Protein AF-A0A0C2WCU4-F1 (afdb_monomer_lite)

Organism: NCBI:txid933852

Secondary structure (DSSP, 8-state):
--HHHHHHHHHHHHHHHHHHHHHHHTT-----PPPPPPP-PPPPPP--------PPPEEE-S------TT-EEEEEEEEETTTEEEEEEEEE-TT-BHHHHHHHHHHH-TTSEEEEEEEE-SSS-EEEEPPTTSB--TT-SEEEEEEESTT--EEEEEEE-SS--EEEEEE-----TT-BHHHHHHHH-GGGTTTEEEEEESSS-SB-TTSB--HHHHHTT--SS--EEEEEEE-TTS-THHHHHHHHHHHHHHHHHHHHHHHTS-------SS--HHHHHHHHHHHHHHHHHHHHHH-

Foldseek 3Di:
DDPVVVLVVLVVVLVVLVVVVVVVVPPDDDDDDDDDDDDDDDDDDDDDDDDDPDPAKDWDDPDDPDDDPQKDKAWEWEQEPPPFIDIIIIIDGQQDFQLNVLVNVCVVVVQWDKFWWDWDDDPQIAIAGGDRNHTDDPPHNYTYMYTHHPPWAWAWEWEDDPQDIDIFIQTPDDDPQQDFPLNSRCVNPVVQPPFFPAKQFSVDDDGRRRPGDDPVVQVVVDPDGGSYTMYTYTHPVPDPPVVPNRLSSVVVSVVVVVVVVVVPPPPPPDDDPDDPDPVVVVVVVVVVCVVVVVVVSVD

Radius of gyration: 22.78 Å; chains: 1; bounding box: 57×55×59 Å

pLDDT: mean 71.5, std 20.44, range [28.39, 96.88]

Sequence (299 aa):
MSIIDWILRVREYADIMDELTAIQSGSQRQNVPLIGSPSVEYPSFGEDSQLMEVDSIVIESDESSDGRLGQWSVQITVYVQEQGTEPKHCWIDENSTYGNLHYEVAKLYPNHEVVILSGVYGKHTYWEESPPEKNIGFVYGSLYAVATTGPLRYTLAIVQTNLSDYPVALFDFPKDINGTILDAITAVKPDLLNVVMQIAYYSIPGDIQGSHYRYDSFKNQEMSTFPTIFCVTINEQAPAQFLTAHVARSALHLINSLAATVIMLPGSEERPPSSKKTDDEEIATFLRMAPVLADEIQR

Structure (mmCIF, N/CA/C/O backbone):
data_AF-A0A0C2WCU4-F1
#
_entry.id   AF-A0A0C2WCU4-F1
#
loop_
_atom_site.group_PDB
_atom_site.id
_atom_site.type_symbol
_atom_site.label_atom_id
_atom_site.label_alt_id
_atom_site.label_comp_id
_atom_site.label_asym_id
_atom_site.label_entity_id
_atom_site.label_seq_id
_atom_site.pdbx_PDB_ins_code
_atom_site.Cartn_x
_atom_site.Cartn_y
_atom_site.Cartn_z
_atom_site.occupancy
_atom_site.B_iso_or_equiv
_atom_site.auth_seq_id
_atom_site.auth_comp_id
_atom_site.auth_asym_id
_atom_site.auth_atom_id
_atom_site.pdbx_PDB_model_num
ATOM 1 N N . MET A 1 1 ? 33.938 20.097 -5.102 1.00 52.91 1 MET A N 1
ATOM 2 C CA . MET A 1 1 ? 33.579 18.682 -4.890 1.00 52.91 1 MET A CA 1
ATOM 3 C C . MET A 1 1 ? 33.185 18.133 -6.245 1.00 52.91 1 MET A C 1
ATOM 5 O O . MET A 1 1 ? 32.404 18.801 -6.913 1.00 52.91 1 MET A O 1
ATOM 9 N N . SER A 1 2 ? 33.804 17.050 -6.719 1.00 71.12 2 SER A N 1
ATOM 10 C CA . SER A 1 2 ? 33.435 16.478 -8.021 1.00 71.12 2 SER A CA 1
ATOM 11 C C . SER A 1 2 ? 32.093 15.738 -7.922 1.00 71.12 2 SER A C 1
ATOM 13 O O . SER A 1 2 ? 31.671 15.373 -6.827 1.00 71.12 2 SER A O 1
ATOM 15 N N . ILE A 1 3 ? 31.406 15.516 -9.047 1.00 47.00 3 ILE A N 1
ATOM 16 C CA . ILE A 1 3 ? 30.169 14.708 -9.083 1.00 47.00 3 ILE A CA 1
ATOM 17 C C . ILE A 1 3 ? 30.440 13.285 -8.596 1.00 47.00 3 ILE A C 1
ATOM 19 O O . ILE A 1 3 ? 29.624 12.721 -7.879 1.00 47.00 3 ILE A O 1
ATOM 23 N N . ILE A 1 4 ? 31.617 12.744 -8.916 1.0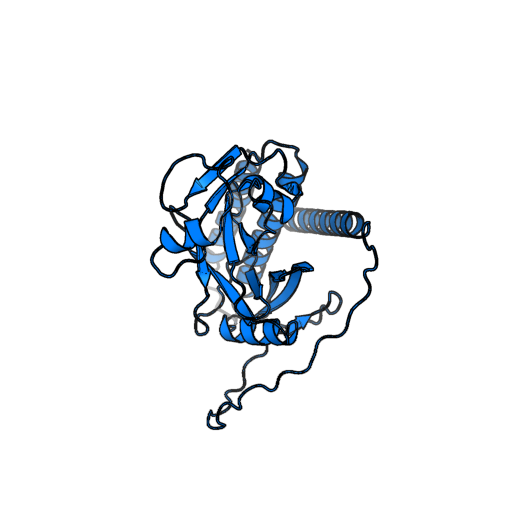0 52.03 4 ILE A N 1
ATOM 24 C CA . ILE A 1 4 ? 32.065 11.442 -8.418 1.00 52.03 4 ILE A CA 1
ATOM 25 C C . ILE A 1 4 ? 32.176 11.479 -6.888 1.00 52.03 4 ILE A C 1
ATOM 27 O O . ILE A 1 4 ? 31.637 10.596 -6.233 1.00 52.03 4 ILE A O 1
ATOM 31 N N . ASP A 1 5 ? 32.758 12.531 -6.302 1.00 51.03 5 ASP A N 1
ATOM 32 C CA . ASP A 1 5 ? 32.812 12.678 -4.837 1.00 51.03 5 ASP A CA 1
ATOM 33 C C . ASP A 1 5 ? 31.419 12.811 -4.206 1.00 51.03 5 ASP A C 1
ATOM 35 O O . ASP A 1 5 ? 31.201 12.339 -3.093 1.00 51.03 5 ASP A O 1
ATOM 39 N N . TRP A 1 6 ? 30.473 13.468 -4.884 1.00 61.88 6 TRP A N 1
ATOM 40 C CA . TRP A 1 6 ? 29.101 13.606 -4.389 1.00 61.88 6 TRP A CA 1
ATOM 41 C C . TRP A 1 6 ? 28.339 12.278 -4.452 1.00 61.88 6 TRP A C 1
ATOM 43 O O . TRP A 1 6 ? 27.758 11.880 -3.448 1.00 61.88 6 TRP A O 1
ATOM 53 N N . ILE A 1 7 ? 28.420 11.548 -5.569 1.00 55.31 7 ILE A N 1
ATOM 54 C CA . ILE A 1 7 ? 27.816 10.214 -5.725 1.00 55.31 7 ILE A CA 1
ATOM 55 C C . ILE A 1 7 ? 28.400 9.235 -4.701 1.00 55.31 7 ILE A C 1
ATOM 57 O O . ILE A 1 7 ? 27.648 8.508 -4.055 1.00 55.31 7 ILE A O 1
ATOM 61 N N . LEU A 1 8 ? 29.724 9.241 -4.506 1.00 55.88 8 LEU A N 1
ATOM 62 C CA . LEU A 1 8 ? 30.382 8.383 -3.518 1.00 55.88 8 LEU A CA 1
ATOM 63 C C . LEU A 1 8 ? 29.916 8.694 -2.091 1.00 55.88 8 LEU A C 1
ATOM 65 O O . LEU A 1 8 ? 29.652 7.768 -1.334 1.00 55.88 8 LEU A O 1
ATOM 69 N N . ARG A 1 9 ? 29.733 9.974 -1.743 1.00 53.69 9 ARG A N 1
ATOM 70 C CA . ARG A 1 9 ? 29.212 10.372 -0.425 1.00 53.69 9 ARG A CA 1
ATOM 71 C C . ARG A 1 9 ? 27.744 10.018 -0.219 1.00 53.69 9 ARG A C 1
ATOM 73 O O . ARG A 1 9 ? 27.372 9.650 0.888 1.00 53.69 9 ARG A O 1
ATOM 80 N N . VAL A 1 10 ? 26.905 10.134 -1.251 1.00 53.56 10 VAL A N 1
ATOM 81 C CA . VAL A 1 10 ? 25.495 9.719 -1.158 1.00 53.56 10 VAL A CA 1
ATOM 82 C C . VAL A 1 10 ? 25.393 8.204 -0.990 1.00 53.56 10 VAL A C 1
ATOM 84 O O . VAL A 1 10 ? 24.594 7.739 -0.184 1.00 53.56 10 VAL A O 1
ATOM 87 N N . ARG A 1 11 ? 26.240 7.440 -1.689 1.00 55.00 11 ARG A N 1
ATOM 88 C CA . ARG A 1 11 ? 26.318 5.984 -1.536 1.00 55.00 11 ARG A CA 1
ATOM 89 C C . ARG A 1 11 ? 26.783 5.578 -0.136 1.00 55.00 11 ARG A C 1
ATOM 91 O O . ARG A 1 11 ? 26.113 4.785 0.505 1.00 55.00 11 ARG A O 1
ATOM 98 N N . GLU A 1 12 ? 27.853 6.194 0.366 1.00 56.91 12 GLU A N 1
ATOM 99 C CA . GLU A 1 12 ? 28.350 5.971 1.732 1.00 56.91 12 GLU A CA 1
ATOM 100 C C . GLU A 1 12 ? 27.277 6.301 2.787 1.00 56.91 12 GLU A C 1
ATOM 102 O O . GLU A 1 12 ? 27.128 5.589 3.775 1.00 56.91 12 GLU A O 1
ATOM 107 N N . TYR A 1 13 ? 26.471 7.342 2.556 1.00 53.81 13 TYR A N 1
ATOM 108 C CA . TYR A 1 13 ? 25.354 7.688 3.435 1.00 53.81 13 TYR A CA 1
ATOM 109 C C . TYR A 1 13 ? 24.201 6.674 3.371 1.00 53.81 13 TYR A C 1
ATOM 111 O O . TYR A 1 13 ? 23.616 6.359 4.404 1.00 53.81 13 TYR A O 1
ATOM 119 N N . ALA A 1 14 ? 23.877 6.149 2.186 1.00 54.25 14 ALA A N 1
ATOM 120 C CA . ALA A 1 14 ? 22.870 5.102 2.025 1.00 54.25 14 ALA A CA 1
ATOM 121 C C . ALA A 1 14 ? 23.279 3.802 2.736 1.00 54.25 14 ALA A C 1
ATOM 123 O O . ALA A 1 14 ? 22.478 3.259 3.495 1.00 54.25 14 ALA A O 1
ATOM 124 N N . ASP A 1 15 ? 24.540 3.383 2.587 1.00 55.28 15 ASP A N 1
ATOM 125 C CA . ASP A 1 15 ? 25.080 2.184 3.240 1.00 55.28 15 ASP A CA 1
ATOM 126 C C . ASP A 1 15 ? 24.993 2.300 4.781 1.00 55.28 15 ASP A C 1
ATOM 128 O O . ASP A 1 15 ? 24.579 1.362 5.464 1.00 55.28 15 ASP A O 1
ATOM 132 N N . ILE A 1 16 ? 25.285 3.485 5.338 1.00 55.62 16 ILE A N 1
ATOM 133 C CA . ILE A 1 16 ? 25.138 3.771 6.780 1.00 55.62 16 ILE A CA 1
ATOM 134 C C . ILE A 1 16 ? 23.669 3.677 7.231 1.00 55.62 16 ILE A C 1
ATOM 136 O O . ILE A 1 16 ? 23.379 3.202 8.331 1.00 55.62 16 ILE A O 1
ATOM 140 N N . MET A 1 17 ? 22.725 4.141 6.410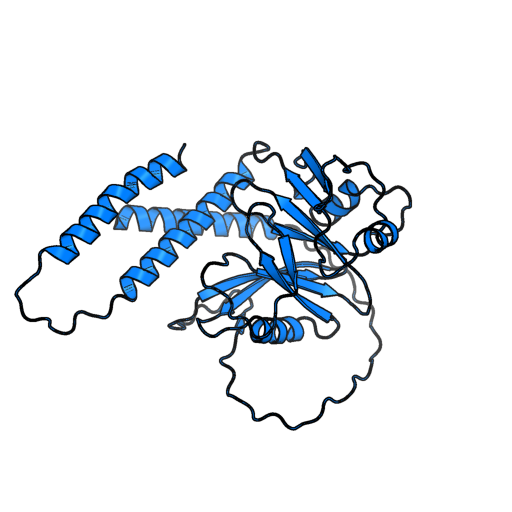 1.00 54.09 17 MET A N 1
ATOM 141 C CA . MET A 1 17 ? 21.300 4.119 6.754 1.00 54.09 17 MET A CA 1
ATOM 142 C C . MET A 1 17 ? 20.711 2.704 6.723 1.00 54.09 17 MET A C 1
ATOM 144 O O . MET A 1 17 ? 19.865 2.379 7.565 1.00 54.09 17 MET A O 1
ATOM 148 N N . ASP A 1 18 ? 21.174 1.849 5.815 1.00 53.41 18 ASP A N 1
ATOM 149 C CA . ASP A 1 18 ? 20.768 0.444 5.776 1.00 53.41 18 ASP A CA 1
ATOM 150 C C . ASP A 1 18 ? 21.338 -0.338 6.973 1.00 53.41 18 ASP A C 1
ATOM 152 O O . ASP A 1 18 ? 20.601 -1.090 7.617 1.00 53.41 18 ASP A O 1
ATOM 156 N N . GLU A 1 19 ? 22.585 -0.070 7.382 1.00 51.28 19 GLU A N 1
ATOM 157 C CA . GLU A 1 19 ? 23.182 -0.659 8.592 1.00 51.28 19 GLU A CA 1
ATOM 158 C C . GLU A 1 19 ? 22.410 -0.261 9.868 1.00 51.28 19 GLU A C 1
ATOM 160 O O . GLU A 1 19 ? 22.107 -1.102 10.721 1.00 51.28 19 GLU A O 1
ATOM 165 N N . LEU A 1 20 ? 21.991 1.004 9.979 1.00 45.12 20 LEU A N 1
ATOM 166 C CA . LEU A 1 20 ? 21.166 1.476 11.098 1.00 45.12 20 LEU A CA 1
ATOM 167 C C . LEU A 1 20 ? 19.766 0.840 11.114 1.00 45.12 20 LEU A C 1
ATOM 169 O O . LEU A 1 20 ? 19.242 0.534 12.188 1.00 45.12 20 LEU A O 1
ATOM 173 N N . THR A 1 21 ? 19.179 0.595 9.941 1.00 51.19 21 THR A N 1
ATOM 174 C CA . THR A 1 21 ? 17.872 -0.070 9.805 1.00 51.19 21 THR A CA 1
ATOM 175 C C . THR A 1 21 ? 17.958 -1.558 10.185 1.00 51.19 21 THR A C 1
ATOM 177 O O . THR A 1 21 ? 17.065 -2.096 10.852 1.00 51.19 21 THR A O 1
ATOM 180 N N . ALA A 1 22 ? 19.064 -2.225 9.841 1.00 50.00 22 ALA A N 1
ATOM 181 C CA . ALA A 1 22 ? 19.338 -3.612 10.220 1.00 50.00 22 ALA A CA 1
ATOM 182 C C . ALA A 1 22 ? 19.539 -3.777 11.741 1.00 50.00 22 ALA A C 1
ATOM 184 O O . ALA A 1 22 ? 19.018 -4.712 12.353 1.00 50.00 22 ALA A O 1
ATOM 185 N N . ILE A 1 23 ? 20.224 -2.830 12.391 1.00 51.56 23 ILE A N 1
ATOM 186 C CA . ILE A 1 23 ? 20.424 -2.841 13.851 1.00 51.56 23 ILE A CA 1
ATOM 187 C C . ILE A 1 23 ? 19.091 -2.693 14.607 1.00 51.56 23 ILE A C 1
ATOM 189 O O . ILE A 1 23 ? 18.898 -3.311 15.656 1.00 51.56 23 ILE A O 1
ATOM 193 N N . GLN A 1 24 ? 18.147 -1.910 14.080 1.00 44.47 24 GLN A N 1
ATOM 194 C CA . GLN A 1 24 ? 16.846 -1.682 14.721 1.00 44.47 24 GLN A CA 1
ATOM 195 C C . GLN A 1 24 ? 15.876 -2.865 14.574 1.00 44.47 24 GLN A C 1
ATOM 197 O O . GLN A 1 24 ? 15.091 -3.135 15.485 1.00 44.47 24 GLN A O 1
ATOM 202 N N . SER A 1 25 ? 15.955 -3.607 13.469 1.00 47.69 25 SER A N 1
ATOM 203 C CA . SER A 1 25 ? 15.086 -4.760 13.190 1.00 47.69 25 SER A CA 1
ATOM 204 C C . SER A 1 25 ? 15.494 -6.045 13.932 1.00 47.69 25 SER A C 1
ATOM 206 O O . SER A 1 25 ? 14.674 -6.947 14.106 1.00 47.69 25 SER A O 1
ATOM 208 N N . GLY A 1 26 ? 16.717 -6.119 14.469 1.00 41.66 26 GLY A N 1
ATOM 209 C CA . GLY A 1 26 ? 17.224 -7.281 15.213 1.00 41.66 26 GLY A CA 1
ATOM 210 C C . GLY A 1 26 ? 16.672 -7.489 16.637 1.00 41.66 26 GLY A C 1
ATOM 211 O O . GLY A 1 26 ? 17.055 -8.460 17.288 1.00 41.66 26 GLY A O 1
ATOM 212 N N . SER A 1 27 ? 15.797 -6.615 17.154 1.00 38.47 27 SER A N 1
ATOM 213 C CA . SER A 1 27 ? 15.480 -6.564 18.598 1.00 38.47 27 SER A CA 1
ATOM 214 C C . SER A 1 27 ? 14.182 -7.265 19.048 1.00 38.47 27 SER A C 1
ATOM 216 O O . SER A 1 27 ? 13.896 -7.308 20.244 1.00 38.47 27 SER A O 1
ATOM 218 N N . GLN A 1 28 ? 13.388 -7.876 18.160 1.00 39.94 28 GLN A N 1
ATOM 219 C CA . GLN A 1 28 ? 12.201 -8.637 18.588 1.00 39.94 28 GLN A CA 1
ATOM 220 C C . GLN A 1 28 ? 11.973 -9.910 17.768 1.00 39.94 28 GLN A C 1
ATOM 222 O O . GLN A 1 28 ? 11.368 -9.891 16.703 1.00 39.94 28 GLN A O 1
ATOM 227 N N . ARG A 1 29 ? 12.382 -11.058 18.320 1.00 32.56 29 ARG A N 1
ATOM 228 C CA . ARG A 1 29 ? 11.811 -12.366 17.968 1.00 32.56 29 ARG A CA 1
ATOM 229 C C . ARG A 1 29 ? 11.381 -13.080 19.247 1.00 32.56 29 ARG A C 1
ATOM 231 O O . ARG A 1 29 ? 12.216 -13.611 19.975 1.00 32.56 29 ARG A O 1
ATOM 238 N N . GLN A 1 30 ? 10.079 -13.078 19.533 1.00 31.33 30 GLN A N 1
ATOM 239 C CA . GLN A 1 30 ? 9.471 -14.040 20.453 1.00 31.33 30 GLN A CA 1
ATOM 240 C C . GLN A 1 30 ? 8.919 -15.212 19.639 1.00 31.33 30 GLN A C 1
ATOM 242 O O . GLN A 1 30 ? 8.151 -15.029 18.701 1.00 31.33 30 GLN A O 1
ATOM 247 N N . ASN A 1 31 ? 9.350 -16.418 20.005 1.00 30.39 31 ASN A N 1
ATOM 248 C CA . ASN A 1 31 ? 8.916 -17.677 19.409 1.00 30.39 31 ASN A CA 1
ATOM 249 C C . ASN A 1 31 ? 7.464 -17.987 19.805 1.00 30.39 31 ASN A C 1
ATOM 251 O O . ASN A 1 31 ? 7.172 -18.120 20.994 1.00 30.39 31 ASN A O 1
ATOM 255 N N . VAL A 1 32 ? 6.586 -18.180 18.819 1.00 32.94 32 VAL A N 1
ATOM 256 C CA . VAL A 1 32 ? 5.232 -18.733 19.001 1.00 32.94 32 VAL A CA 1
ATOM 257 C C . VAL A 1 32 ? 5.193 -20.136 18.376 1.00 32.94 32 VAL A C 1
ATOM 259 O O . VAL A 1 32 ? 5.728 -20.320 17.282 1.00 32.94 32 VAL A O 1
ATOM 262 N N . PRO A 1 33 ? 4.619 -21.153 19.046 1.00 31.47 33 PRO A N 1
ATOM 263 C CA . PRO A 1 33 ? 4.594 -22.518 18.530 1.00 31.47 33 PRO A CA 1
ATOM 264 C C . PRO A 1 33 ? 3.515 -22.710 17.450 1.00 31.47 33 PRO A C 1
ATOM 266 O O . PRO A 1 33 ? 2.363 -22.321 17.631 1.00 31.47 33 PRO A O 1
ATOM 269 N N . LEU A 1 34 ? 3.896 -23.369 16.351 1.00 33.78 34 LEU A N 1
ATOM 270 C CA . LEU A 1 34 ? 3.019 -23.793 15.253 1.00 33.78 34 LEU A CA 1
ATOM 271 C C . LEU A 1 34 ? 2.070 -24.921 15.695 1.00 33.78 34 LEU A C 1
ATOM 273 O O . LEU A 1 34 ? 2.519 -25.970 16.160 1.00 33.78 34 LEU A O 1
ATOM 277 N N . ILE A 1 35 ? 0.765 -24.730 15.489 1.00 32.72 35 ILE A N 1
ATOM 278 C CA . ILE A 1 35 ? -0.261 -25.781 15.574 1.00 32.72 35 ILE A CA 1
ATOM 279 C C . ILE A 1 35 ? -0.647 -26.171 14.142 1.00 32.72 35 ILE A C 1
ATOM 281 O O . ILE A 1 35 ? -0.845 -25.308 13.294 1.00 32.72 35 ILE A O 1
ATOM 285 N N . GLY A 1 36 ? -0.690 -27.478 13.871 1.00 32.91 36 GLY A N 1
ATOM 286 C CA . GLY A 1 36 ? -0.840 -28.042 12.529 1.00 32.91 36 GLY A CA 1
ATOM 287 C C . GLY A 1 36 ? -2.201 -27.786 11.878 1.00 32.91 36 GLY A C 1
ATOM 288 O O . GLY A 1 36 ? -3.246 -27.951 12.509 1.00 32.91 36 GLY A O 1
ATOM 289 N N . SER A 1 37 ? -2.158 -27.449 10.589 1.00 33.22 37 SER A N 1
ATOM 290 C CA . SER A 1 37 ? -3.329 -27.255 9.731 1.00 33.22 37 SER A CA 1
ATOM 291 C C . SER A 1 37 ? -3.659 -28.519 8.922 1.00 33.22 37 SER A C 1
ATOM 293 O O . SER A 1 37 ? -2.747 -29.266 8.553 1.00 33.22 37 SER A O 1
ATOM 295 N N . PRO A 1 38 ? -4.946 -28.773 8.624 1.00 31.47 38 PRO A N 1
ATOM 296 C CA . PRO A 1 38 ? -5.385 -29.913 7.826 1.00 31.47 38 PRO A CA 1
ATOM 297 C C . PRO A 1 38 ? -5.208 -29.667 6.320 1.00 31.47 38 PRO A C 1
ATOM 299 O O . PRO A 1 38 ? -5.323 -28.542 5.838 1.00 31.47 38 PRO A O 1
ATOM 302 N N . SER A 1 39 ? -4.953 -30.746 5.580 1.00 28.75 39 SER A N 1
ATOM 303 C CA . SER A 1 39 ? -4.806 -30.755 4.122 1.00 28.75 39 SER A CA 1
ATOM 304 C C . SER A 1 39 ? -6.149 -30.542 3.415 1.00 28.75 39 SER A C 1
ATOM 306 O O . SER A 1 39 ? -7.127 -31.219 3.730 1.00 28.75 39 SER A O 1
ATOM 308 N N . VAL A 1 40 ? -6.177 -29.641 2.432 1.00 32.91 40 VAL A N 1
ATOM 309 C CA . VAL A 1 40 ? -7.306 -29.429 1.514 1.00 32.91 40 VAL A CA 1
ATOM 310 C C . VAL A 1 40 ? -6.816 -29.703 0.092 1.00 32.91 40 VAL A C 1
ATOM 312 O O . VAL A 1 40 ? -5.771 -29.200 -0.312 1.00 32.91 40 VAL A O 1
ATOM 315 N N . GLU A 1 41 ? -7.545 -30.542 -0.645 1.00 28.39 41 GLU A N 1
ATOM 316 C CA . GLU A 1 41 ? -7.284 -30.847 -2.055 1.00 28.39 41 GLU A CA 1
ATOM 317 C C . GLU A 1 41 ? -7.818 -29.722 -2.956 1.00 28.39 41 GLU A C 1
ATOM 319 O O . GLU A 1 41 ? -8.965 -29.293 -2.816 1.00 28.39 41 GLU A O 1
ATOM 324 N N . TYR A 1 42 ? -6.986 -29.259 -3.892 1.00 37.41 42 TYR A N 1
ATOM 325 C CA . TYR A 1 42 ? -7.330 -28.229 -4.875 1.00 37.41 42 TYR A CA 1
ATOM 326 C C . TYR A 1 42 ? -7.864 -28.844 -6.182 1.00 37.41 42 TYR A C 1
ATOM 328 O O . TYR A 1 42 ? -7.431 -29.933 -6.572 1.00 37.41 42 TYR A O 1
ATOM 336 N N . PRO A 1 43 ? -8.766 -28.154 -6.905 1.00 32.19 43 PRO A N 1
ATOM 337 C CA . PRO A 1 43 ? -9.230 -28.596 -8.212 1.00 32.19 43 PRO A CA 1
ATOM 338 C C . PRO A 1 43 ? -8.153 -28.395 -9.290 1.00 32.19 43 PRO A C 1
ATOM 340 O O . PRO A 1 43 ? -7.528 -27.342 -9.394 1.00 32.19 43 PRO A O 1
ATOM 343 N N . SER A 1 44 ? -7.970 -29.428 -10.113 1.00 32.03 44 SER A N 1
ATOM 344 C CA . SER A 1 44 ? -7.104 -29.437 -11.294 1.00 32.03 44 SER A CA 1
ATOM 345 C C . SER A 1 44 ? -7.643 -28.483 -12.367 1.00 32.03 44 SER A C 1
ATOM 347 O O . SER A 1 44 ? -8.778 -28.630 -12.825 1.00 32.03 44 SER A O 1
ATOM 349 N N . PHE A 1 45 ? -6.820 -27.513 -12.772 1.00 39.84 45 PHE A N 1
ATOM 350 C CA . PHE A 1 45 ? -7.040 -26.715 -13.978 1.00 39.84 45 PHE A CA 1
ATOM 351 C C . PHE A 1 45 ? -6.420 -27.426 -15.186 1.00 39.84 45 PHE A C 1
ATOM 353 O O . PHE A 1 45 ? -5.326 -27.980 -15.094 1.00 39.84 45 PHE A O 1
ATOM 360 N N . GLY A 1 46 ? -7.170 -27.444 -16.291 1.00 35.41 46 GLY A N 1
ATOM 361 C CA . GLY A 1 46 ? -6.867 -28.198 -17.504 1.00 35.41 46 GLY A CA 1
ATOM 362 C C . GLY A 1 46 ? -5.579 -27.758 -18.197 1.00 35.41 46 GLY A C 1
ATOM 363 O O . GLY A 1 46 ? -5.339 -26.572 -18.419 1.00 35.41 46 GLY A O 1
ATOM 364 N N . GLU A 1 47 ? -4.779 -28.757 -18.548 1.00 44.84 47 GLU A N 1
ATOM 365 C CA . GLU A 1 47 ? -3.572 -28.665 -19.357 1.00 44.84 47 GLU A CA 1
ATOM 366 C C . GLU A 1 47 ? -3.965 -28.423 -20.819 1.00 44.84 47 GLU A C 1
ATOM 368 O O . GLU A 1 47 ? -4.408 -29.350 -21.480 1.00 44.84 47 GLU A O 1
ATOM 373 N N . ASP A 1 48 ? -3.863 -27.186 -21.304 1.00 41.62 48 ASP A N 1
ATOM 374 C CA . ASP A 1 48 ? -3.688 -26.869 -22.733 1.00 41.62 48 ASP A CA 1
ATOM 375 C C . ASP A 1 48 ? -3.352 -25.371 -22.881 1.00 41.62 48 ASP A C 1
ATOM 377 O O . ASP A 1 48 ? -4.125 -24.568 -23.400 1.00 41.62 48 ASP A O 1
ATOM 381 N N . SER A 1 49 ? -2.170 -24.981 -22.399 1.00 43.28 49 SER A N 1
ATOM 382 C CA . SER A 1 49 ? -1.561 -23.680 -22.698 1.00 43.28 49 SER A CA 1
ATOM 383 C C . SER A 1 49 ? -0.120 -23.904 -23.125 1.00 43.28 49 SER A C 1
ATOM 385 O O . SER A 1 49 ? 0.682 -24.473 -22.387 1.00 43.28 49 SER A O 1
ATOM 387 N N . GLN A 1 50 ? 0.198 -23.474 -24.346 1.00 42.22 50 GLN A N 1
ATOM 388 C CA . GLN A 1 50 ? 1.560 -23.440 -24.866 1.00 42.22 50 GLN A CA 1
ATOM 389 C C . GLN A 1 50 ? 2.431 -22.624 -23.902 1.00 42.22 50 GLN A C 1
ATOM 391 O O . GLN A 1 50 ? 2.190 -21.435 -23.703 1.00 42.22 50 GLN A O 1
ATOM 396 N N . LEU A 1 51 ? 3.410 -23.285 -23.284 1.00 38.47 51 LEU A N 1
ATOM 397 C CA . LEU A 1 51 ? 4.389 -22.670 -22.395 1.00 38.47 51 LEU A CA 1
ATOM 398 C C . LEU A 1 51 ? 5.246 -21.702 -23.217 1.00 38.47 51 LEU A C 1
ATOM 400 O O . LEU A 1 51 ? 6.187 -22.117 -23.891 1.00 38.47 51 LEU A O 1
ATOM 404 N N . MET A 1 52 ? 4.900 -20.416 -23.191 1.00 39.91 52 MET A N 1
ATOM 405 C CA . MET A 1 52 ? 5.899 -19.384 -23.438 1.00 39.91 52 MET A CA 1
ATOM 406 C C . MET A 1 52 ? 6.920 -19.475 -22.302 1.00 39.91 52 MET A C 1
ATOM 408 O O . MET A 1 52 ? 6.526 -19.587 -21.141 1.00 39.91 52 MET A O 1
ATOM 412 N N . GLU A 1 53 ? 8.213 -19.494 -22.633 1.00 45.00 53 GLU A N 1
ATOM 413 C CA . GLU A 1 53 ? 9.276 -19.304 -21.645 1.00 45.00 53 GLU A CA 1
ATOM 414 C C . GLU A 1 53 ? 9.013 -17.967 -20.952 1.00 45.00 53 GLU A C 1
ATOM 416 O O . GLU A 1 53 ? 9.090 -16.903 -21.562 1.00 45.00 53 GLU A O 1
ATOM 421 N N . VAL A 1 54 ? 8.577 -18.047 -19.700 1.00 50.44 54 VAL A N 1
ATOM 422 C CA . VAL A 1 54 ? 8.333 -16.882 -18.863 1.00 50.44 54 VAL A CA 1
ATOM 423 C C . VAL A 1 54 ? 9.675 -16.504 -18.255 1.00 50.44 54 VAL A C 1
ATOM 425 O O . VAL A 1 54 ? 10.196 -17.261 -17.432 1.00 50.44 54 VAL A O 1
ATOM 428 N N . ASP A 1 55 ? 10.224 -15.358 -18.659 1.00 57.81 55 ASP A N 1
ATOM 429 C CA . ASP A 1 55 ? 11.381 -14.763 -17.991 1.00 57.81 55 ASP A CA 1
ATOM 430 C C . ASP A 1 55 ? 11.056 -14.602 -16.497 1.00 57.81 55 ASP A C 1
ATOM 432 O O . ASP A 1 55 ? 10.029 -14.046 -16.095 1.00 57.81 55 ASP A O 1
ATOM 436 N N . SER A 1 56 ? 11.872 -15.250 -15.667 1.00 58.34 56 SER A N 1
ATOM 437 C CA . SER A 1 56 ? 11.515 -15.560 -14.287 1.00 58.34 56 SER A CA 1
ATOM 438 C C . SER A 1 56 ? 11.852 -14.405 -13.348 1.00 58.34 56 SER A C 1
ATOM 440 O O . SER A 1 56 ? 13.031 -14.098 -13.141 1.00 58.34 56 SER A O 1
ATOM 442 N N . ILE A 1 57 ? 10.831 -13.843 -12.697 1.00 76.44 57 ILE A N 1
ATOM 443 C CA . ILE A 1 57 ? 11.008 -13.058 -11.470 1.00 76.44 57 ILE A CA 1
ATOM 444 C C . ILE A 1 57 ? 11.615 -13.979 -10.410 1.00 76.44 57 ILE A C 1
ATOM 446 O O . ILE A 1 57 ? 11.214 -15.133 -10.262 1.00 76.44 57 ILE A O 1
ATOM 450 N N . VAL A 1 58 ? 12.592 -13.474 -9.663 1.00 78.44 58 VAL A N 1
ATOM 451 C CA . VAL A 1 58 ? 13.203 -14.215 -8.554 1.00 78.44 58 VAL A CA 1
ATOM 452 C C . VAL A 1 58 ? 13.015 -13.410 -7.280 1.00 78.44 58 VAL A C 1
ATOM 454 O O . VAL A 1 58 ? 13.438 -12.257 -7.206 1.00 78.44 58 VAL A O 1
ATOM 457 N N . ILE A 1 59 ? 12.367 -14.014 -6.283 1.00 77.81 59 ILE A N 1
ATOM 458 C CA . ILE A 1 59 ? 12.270 -13.455 -4.934 1.00 77.81 59 ILE A CA 1
ATOM 459 C C . ILE A 1 59 ? 13.395 -14.075 -4.112 1.00 77.81 59 ILE A C 1
ATOM 461 O O . ILE A 1 59 ? 13.381 -15.278 -3.846 1.00 77.81 59 ILE A O 1
ATOM 465 N N . GLU A 1 60 ? 14.396 -13.272 -3.766 1.00 76.06 60 GLU A N 1
ATOM 466 C CA . GLU A 1 60 ? 15.587 -13.743 -3.060 1.00 76.06 60 GLU A CA 1
ATOM 467 C C . GLU A 1 60 ? 15.501 -13.453 -1.562 1.00 76.06 60 GLU A C 1
ATOM 469 O O . GLU A 1 60 ? 14.946 -12.448 -1.112 1.00 76.06 60 GLU A O 1
ATOM 474 N N . SER A 1 61 ? 16.099 -14.354 -0.788 1.00 62.00 61 SER A N 1
ATOM 475 C CA . SER A 1 61 ? 16.397 -14.154 0.626 1.00 62.00 61 SER A CA 1
ATOM 476 C C . SER A 1 61 ? 17.758 -13.446 0.734 1.00 62.00 61 SER A C 1
ATOM 478 O O . SER A 1 61 ? 18.782 -14.117 0.746 1.00 62.00 61 SER A O 1
ATOM 480 N N . ASP A 1 62 ? 17.753 -12.113 0.725 1.00 55.22 62 ASP A N 1
ATOM 481 C CA . ASP A 1 62 ? 18.799 -11.129 1.103 1.00 55.22 62 ASP A CA 1
ATOM 482 C C . ASP A 1 62 ? 20.306 -11.285 0.747 1.00 55.22 62 ASP A C 1
ATOM 484 O O . ASP A 1 62 ? 21.037 -10.328 0.976 1.00 55.22 62 ASP A O 1
ATOM 488 N N . GLU A 1 63 ? 20.837 -12.369 0.161 1.00 54.25 63 GLU A N 1
ATOM 489 C CA . GLU A 1 63 ? 22.312 -12.571 0.148 1.00 54.25 63 GLU A CA 1
ATOM 490 C C . GLU A 1 63 ? 23.008 -12.862 -1.204 1.00 54.25 63 GLU A C 1
ATOM 492 O O . GLU A 1 63 ? 24.186 -13.218 -1.206 1.00 54.25 63 GLU A O 1
ATOM 497 N N . SER A 1 64 ? 22.377 -12.680 -2.372 1.00 53.00 64 SER A N 1
ATOM 498 C CA . SER A 1 64 ? 23.010 -13.050 -3.660 1.00 53.00 64 SER A CA 1
ATOM 499 C C . SER A 1 64 ? 22.960 -11.955 -4.734 1.00 53.00 64 SER A C 1
ATOM 501 O O . SER A 1 64 ? 22.138 -11.977 -5.643 1.00 53.00 64 SER A O 1
ATOM 503 N N . SER A 1 65 ? 23.906 -11.016 -4.693 1.00 55.38 65 SER A N 1
ATOM 504 C CA . SER A 1 65 ? 24.080 -9.969 -5.711 1.00 55.38 65 SER A CA 1
ATOM 505 C C . SER A 1 65 ? 24.889 -10.446 -6.928 1.00 55.38 65 SER A C 1
ATOM 507 O O . SER A 1 65 ? 25.963 -9.922 -7.223 1.00 55.38 65 SER A O 1
ATOM 509 N N . ASP A 1 66 ? 24.386 -11.446 -7.656 1.00 59.22 66 ASP A N 1
ATOM 510 C CA . ASP A 1 66 ? 25.007 -11.886 -8.913 1.00 59.22 66 ASP A CA 1
ATOM 511 C C . ASP A 1 66 ? 24.490 -11.046 -10.097 1.00 59.22 66 ASP A C 1
ATOM 513 O O . ASP A 1 66 ? 23.292 -10.795 -10.236 1.00 59.22 66 ASP A O 1
ATOM 517 N N . GLY A 1 67 ? 25.413 -10.553 -10.929 1.00 58.22 67 GLY A N 1
ATOM 518 C CA . GLY A 1 67 ? 25.195 -9.485 -11.915 1.00 58.22 67 GLY A CA 1
ATOM 519 C C . GLY A 1 67 ? 24.204 -9.809 -13.041 1.00 58.22 67 GLY A C 1
ATOM 520 O O . GLY A 1 67 ? 24.609 -10.137 -14.156 1.00 58.22 67 GLY A O 1
ATOM 521 N N . ARG A 1 68 ? 22.907 -9.644 -12.774 1.00 72.19 68 ARG A N 1
ATOM 522 C CA . ARG A 1 68 ? 21.812 -9.747 -13.750 1.00 72.19 68 ARG A CA 1
ATOM 523 C C . ARG A 1 68 ? 21.685 -8.442 -14.546 1.00 72.19 68 ARG A C 1
ATOM 525 O O . ARG A 1 68 ? 21.106 -7.462 -14.084 1.00 72.19 68 ARG A O 1
ATOM 532 N N . LEU A 1 69 ? 22.263 -8.409 -15.748 1.00 77.31 69 LEU A N 1
ATOM 533 C CA . LEU A 1 69 ? 22.116 -7.278 -16.672 1.00 77.31 69 LEU A CA 1
ATOM 534 C C . LEU A 1 69 ? 20.639 -7.109 -17.065 1.00 77.31 69 LEU A C 1
ATOM 536 O O . LEU A 1 69 ? 20.010 -8.068 -17.498 1.00 77.31 69 LEU A O 1
ATOM 540 N N . GLY A 1 70 ? 20.102 -5.894 -16.930 1.00 82.56 70 GLY A N 1
ATOM 541 C CA . GLY A 1 70 ? 18.720 -5.568 -17.312 1.00 82.56 70 GLY A CA 1
ATOM 542 C C . GLY A 1 70 ? 17.656 -5.857 -16.248 1.00 82.56 70 GLY A C 1
ATOM 543 O O . GLY A 1 70 ? 16.494 -5.531 -16.470 1.00 82.56 70 GLY A O 1
ATOM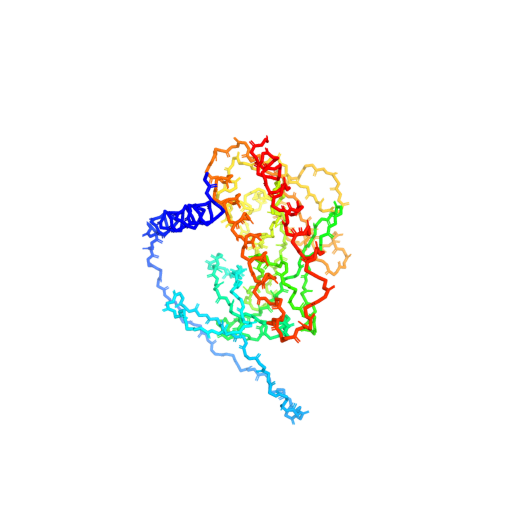 544 N N . GLN A 1 71 ? 18.038 -6.403 -15.089 1.00 88.38 71 GLN A N 1
ATOM 545 C CA . GLN A 1 71 ? 17.139 -6.571 -13.948 1.00 88.38 71 GLN A CA 1
ATOM 546 C C . GLN A 1 71 ? 17.376 -5.476 -12.910 1.00 88.38 71 GLN A C 1
ATOM 548 O O . GLN A 1 71 ? 18.501 -5.010 -12.713 1.00 88.38 71 GLN A O 1
ATOM 553 N N . TRP A 1 72 ? 16.316 -5.078 -12.219 1.00 86.50 72 TRP A N 1
ATOM 554 C CA . TRP A 1 72 ? 16.402 -4.205 -11.057 1.00 86.50 72 TRP A CA 1
ATOM 555 C C . TRP A 1 72 ? 15.644 -4.807 -9.880 1.00 86.50 72 TRP A C 1
ATOM 557 O O . TRP A 1 72 ? 14.688 -5.569 -10.046 1.00 86.50 72 TRP A O 1
ATOM 567 N N . SER A 1 73 ? 16.110 -4.492 -8.675 1.00 87.06 73 SER A N 1
ATOM 568 C CA . SER A 1 73 ? 15.471 -4.951 -7.452 1.00 87.06 73 SER A CA 1
ATOM 569 C C . SER A 1 73 ? 14.325 -4.018 -7.078 1.00 87.06 73 SER A C 1
ATOM 571 O O . SER A 1 73 ? 14.437 -2.791 -7.125 1.00 87.06 73 SER A O 1
ATOM 573 N N . VAL A 1 74 ? 13.207 -4.618 -6.687 1.00 90.00 74 VAL A N 1
ATOM 574 C CA . VAL A 1 74 ? 12.044 -3.928 -6.142 1.00 90.00 74 VAL A CA 1
ATOM 575 C C . VAL A 1 74 ? 11.685 -4.568 -4.812 1.00 90.00 74 VAL A C 1
ATOM 577 O O . VAL A 1 74 ? 11.652 -5.792 -4.669 1.00 90.00 74 VAL A O 1
ATOM 580 N N . GLN A 1 75 ? 11.418 -3.729 -3.817 1.00 93.06 75 GLN A N 1
ATOM 581 C CA . GLN A 1 75 ? 10.873 -4.189 -2.551 1.00 93.06 75 GLN A CA 1
ATOM 582 C C . GLN A 1 75 ? 9.361 -4.374 -2.700 1.00 93.06 75 GLN A C 1
ATOM 584 O O . GLN A 1 75 ? 8.643 -3.435 -3.048 1.00 93.06 75 GLN A O 1
ATOM 589 N N . ILE A 1 76 ? 8.868 -5.573 -2.406 1.00 95.44 76 ILE A N 1
ATOM 590 C CA . ILE A 1 76 ? 7.441 -5.843 -2.260 1.00 95.44 76 ILE A CA 1
ATOM 591 C C . ILE A 1 76 ? 7.103 -5.992 -0.780 1.00 95.44 76 ILE A C 1
ATOM 593 O O . ILE A 1 76 ? 7.726 -6.757 -0.051 1.00 95.44 76 ILE A O 1
ATOM 597 N N . THR A 1 77 ? 6.114 -5.238 -0.319 1.00 96.19 77 THR A N 1
ATOM 598 C CA . THR A 1 77 ? 5.580 -5.353 1.035 1.00 96.19 77 THR A CA 1
ATOM 599 C C . THR A 1 77 ? 4.334 -6.226 1.007 1.00 96.19 77 THR A C 1
ATOM 601 O O . THR A 1 77 ? 3.320 -5.840 0.425 1.00 96.19 77 THR A O 1
ATOM 604 N N . VAL A 1 78 ? 4.404 -7.401 1.630 1.00 96.69 78 VAL A N 1
ATOM 605 C CA . VAL A 1 78 ? 3.290 -8.349 1.694 1.00 96.69 78 VAL A CA 1
ATOM 606 C C . VAL A 1 78 ? 2.575 -8.201 3.032 1.00 96.69 78 VAL A C 1
ATOM 608 O O . VAL A 1 78 ? 3.163 -8.393 4.096 1.00 96.69 78 VAL A O 1
ATOM 611 N N . TYR A 1 79 ? 1.293 -7.861 2.982 1.00 95.50 79 TYR A N 1
ATOM 612 C CA . TYR A 1 79 ? 0.400 -7.899 4.129 1.00 95.50 79 TYR A CA 1
ATOM 613 C C . TYR A 1 79 ? -0.130 -9.317 4.280 1.00 95.50 79 TYR A C 1
ATOM 615 O O . TYR A 1 79 ? -0.958 -9.755 3.485 1.00 95.50 79 TYR A O 1
ATOM 623 N N . VAL A 1 80 ? 0.360 -10.038 5.281 1.00 94.44 80 VAL A N 1
ATOM 624 C CA . VAL A 1 80 ? 0.001 -11.432 5.525 1.00 94.44 80 VAL A CA 1
ATOM 625 C C . VAL A 1 80 ? -0.969 -11.481 6.692 1.00 94.44 80 VAL A C 1
ATOM 627 O O . VAL A 1 80 ? -0.679 -10.996 7.792 1.00 94.44 80 VAL A O 1
ATOM 630 N N . GLN A 1 81 ? -2.130 -12.082 6.459 1.00 87.06 81 GLN A N 1
ATOM 631 C 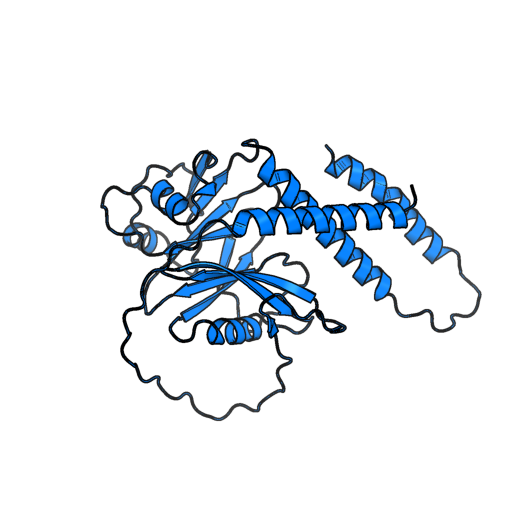CA . GLN A 1 81 ? -3.115 -12.288 7.506 1.00 87.06 81 GLN A CA 1
ATOM 632 C C . GLN A 1 81 ? -2.481 -13.007 8.717 1.00 87.06 81 GLN A C 1
ATOM 634 O O . GLN A 1 81 ? -1.746 -13.975 8.553 1.00 87.06 81 GLN A O 1
ATOM 639 N N . GLU A 1 82 ? -2.751 -12.516 9.934 1.00 84.00 82 GLU A N 1
ATOM 640 C CA . GLU A 1 82 ? -2.218 -13.009 11.227 1.00 84.00 82 GLU A CA 1
ATOM 641 C C . GLU A 1 82 ? -0.703 -12.847 11.453 1.00 84.00 82 GLU A C 1
ATOM 643 O O . GLU A 1 82 ? -0.273 -12.807 12.605 1.00 84.00 82 GLU A O 1
ATOM 648 N N . GLN A 1 83 ? 0.102 -12.710 10.397 1.00 85.62 83 GLN A N 1
ATOM 649 C CA . GLN A 1 83 ? 1.566 -12.599 10.487 1.00 85.62 83 GLN A CA 1
ATOM 650 C C . GLN A 1 83 ? 2.063 -11.149 10.380 1.00 85.62 83 GLN A C 1
ATOM 652 O O . GLN A 1 83 ? 3.195 -10.852 10.755 1.00 85.62 83 GLN A O 1
ATOM 657 N N . GLY A 1 84 ? 1.206 -10.224 9.939 1.00 89.19 84 GLY A N 1
ATOM 658 C CA . GLY A 1 84 ? 1.505 -8.797 9.888 1.00 89.19 84 GLY A CA 1
ATOM 659 C C . GLY A 1 84 ? 2.043 -8.366 8.528 1.00 89.19 84 GLY A C 1
ATOM 660 O O . GLY A 1 84 ? 1.427 -8.625 7.499 1.00 89.19 84 GLY A O 1
ATOM 661 N N . THR A 1 85 ? 3.150 -7.623 8.518 1.00 92.00 85 THR A N 1
ATOM 662 C CA . THR A 1 85 ? 3.723 -7.056 7.288 1.00 92.00 85 THR A CA 1
ATOM 663 C C . THR A 1 85 ? 5.125 -7.608 7.058 1.00 92.00 85 THR A C 1
ATOM 665 O O . THR A 1 85 ? 5.984 -7.452 7.923 1.00 92.00 85 THR A O 1
ATOM 668 N N . GLU A 1 86 ? 5.379 -8.193 5.889 1.00 93.31 86 GLU A N 1
ATOM 669 C CA . GLU A 1 86 ? 6.678 -8.761 5.525 1.00 93.31 86 GLU A CA 1
ATOM 670 C C . GLU A 1 86 ? 7.251 -8.090 4.268 1.00 93.31 86 GLU A C 1
ATOM 672 O O . GLU A 1 86 ? 6.657 -8.201 3.192 1.00 93.31 86 GLU A O 1
ATOM 677 N N . PRO A 1 87 ? 8.408 -7.412 4.350 1.00 93.38 87 PRO A N 1
ATOM 678 C CA . PRO A 1 87 ? 9.121 -6.976 3.159 1.00 93.38 87 PRO A CA 1
ATOM 679 C C . PRO A 1 87 ? 9.817 -8.171 2.489 1.00 93.38 87 PRO A C 1
ATOM 681 O O . PRO A 1 87 ? 10.410 -9.012 3.167 1.00 93.38 87 PRO A O 1
ATOM 684 N N . LYS A 1 88 ? 9.765 -8.239 1.159 1.00 94.06 88 LYS A N 1
ATOM 685 C CA . LYS A 1 88 ? 10.541 -9.165 0.324 1.00 94.06 88 LYS A CA 1
ATOM 686 C C . LYS A 1 88 ? 11.229 -8.386 -0.792 1.00 94.06 88 LYS A C 1
ATOM 688 O O . LYS A 1 88 ? 10.711 -7.367 -1.249 1.00 94.06 88 LYS A O 1
ATOM 693 N N . HIS A 1 89 ? 12.360 -8.892 -1.263 1.00 90.88 89 HIS A N 1
ATOM 694 C CA . HIS A 1 89 ? 13.059 -8.346 -2.421 1.00 90.88 89 HIS A CA 1
ATOM 695 C C . HIS A 1 89 ? 12.808 -9.225 -3.641 1.00 90.88 89 HIS A C 1
ATOM 697 O O . HIS A 1 89 ? 13.009 -10.436 -3.596 1.00 90.88 89 HIS A O 1
ATOM 703 N N . CYS A 1 90 ? 12.354 -8.609 -4.729 1.00 90.31 90 CYS A N 1
ATOM 704 C CA . CYS A 1 90 ? 12.128 -9.277 -6.002 1.00 90.31 90 CYS A CA 1
ATOM 705 C C . CYS A 1 90 ? 12.953 -8.613 -7.102 1.00 90.31 90 CYS A C 1
ATOM 707 O O . CYS A 1 90 ? 13.081 -7.389 -7.141 1.00 90.31 90 CYS A O 1
ATOM 709 N N . TRP A 1 91 ? 13.518 -9.428 -7.983 1.00 90.25 91 TRP A N 1
ATOM 710 C CA . TRP A 1 91 ? 14.171 -8.965 -9.199 1.00 90.25 91 TRP A CA 1
ATOM 711 C C . TRP A 1 91 ? 13.166 -8.987 -10.339 1.00 90.25 91 TRP A C 1
ATOM 713 O O . TRP A 1 91 ? 12.568 -10.031 -10.607 1.00 90.25 91 TRP A O 1
ATOM 723 N N . ILE A 1 92 ? 12.994 -7.841 -10.989 1.00 91.94 92 ILE A N 1
ATOM 724 C CA . ILE A 1 92 ? 12.128 -7.684 -12.155 1.00 91.94 92 ILE A CA 1
ATOM 725 C C . ILE A 1 92 ? 12.922 -7.085 -13.318 1.00 91.94 92 ILE A C 1
ATOM 727 O O . ILE A 1 92 ? 13.977 -6.480 -13.123 1.00 91.94 92 ILE A O 1
ATOM 731 N N . ASP A 1 93 ? 12.407 -7.261 -14.524 1.00 91.06 93 ASP A N 1
ATOM 732 C CA . ASP A 1 93 ? 12.914 -6.682 -15.767 1.00 91.06 93 ASP A CA 1
ATOM 733 C C . ASP A 1 93 ? 11.813 -5.893 -16.497 1.00 91.06 93 ASP A C 1
ATOM 735 O O . ASP A 1 93 ? 10.684 -5.757 -16.023 1.00 91.06 93 ASP A O 1
ATOM 739 N N . GLU A 1 94 ? 12.146 -5.353 -17.670 1.00 90.94 94 GLU A N 1
ATOM 740 C CA . GLU A 1 94 ? 11.249 -4.532 -18.495 1.00 90.94 94 GLU A CA 1
ATOM 741 C C . GLU A 1 94 ? 9.997 -5.262 -19.003 1.00 90.94 94 GLU A C 1
ATOM 743 O O . GLU A 1 94 ? 9.003 -4.614 -19.350 1.00 90.94 94 GLU A O 1
ATOM 748 N N . ASN A 1 95 ? 10.024 -6.597 -19.008 1.00 93.81 95 ASN A N 1
ATOM 749 C CA . ASN A 1 95 ? 8.941 -7.446 -19.498 1.00 93.81 95 ASN A CA 1
ATOM 750 C C . ASN A 1 95 ? 8.140 -8.089 -18.360 1.00 93.81 95 ASN A C 1
ATOM 752 O O . ASN A 1 95 ? 7.115 -8.724 -18.608 1.00 93.81 95 ASN A O 1
ATOM 756 N N . SER A 1 96 ? 8.572 -7.899 -17.116 1.00 94.62 96 SER A N 1
ATOM 757 C CA . SER A 1 96 ? 7.923 -8.451 -15.939 1.00 94.62 96 SER A CA 1
ATOM 758 C C . SER A 1 96 ? 6.517 -7.878 -15.765 1.00 94.62 96 SER A C 1
ATOM 760 O O . SER A 1 96 ? 6.307 -6.665 -15.697 1.00 94.62 96 SER A O 1
ATOM 762 N N . THR A 1 97 ? 5.536 -8.768 -15.654 1.00 96.25 97 THR A N 1
ATOM 763 C CA . THR A 1 97 ? 4.126 -8.422 -15.437 1.00 96.25 97 THR A CA 1
ATOM 764 C C . THR A 1 97 ? 3.705 -8.641 -13.988 1.00 96.25 97 THR A C 1
ATOM 766 O O . THR A 1 97 ? 4.337 -9.388 -13.232 1.00 96.25 97 THR A O 1
ATOM 769 N N . TYR A 1 98 ? 2.585 -8.034 -13.591 1.00 96.06 98 TYR A N 1
ATOM 770 C CA . TYR A 1 98 ? 1.978 -8.316 -12.289 1.00 96.06 98 TYR A CA 1
ATOM 771 C C . TYR A 1 98 ? 1.574 -9.788 -12.134 1.00 96.06 98 TYR A C 1
ATOM 773 O O . TYR A 1 98 ? 1.631 -10.307 -11.023 1.00 96.06 98 TYR A O 1
ATOM 781 N N . GLY A 1 99 ? 1.229 -10.482 -13.223 1.00 96.88 99 GLY A N 1
ATOM 782 C CA . GLY A 1 99 ? 0.936 -11.914 -13.222 1.00 96.88 99 GLY A CA 1
ATOM 783 C C . GLY A 1 99 ? 2.164 -12.766 -12.895 1.00 96.88 99 GLY A C 1
ATOM 784 O O . GLY A 1 99 ? 2.062 -13.714 -12.115 1.00 96.88 99 GLY A O 1
ATOM 785 N N . ASN A 1 100 ? 3.340 -12.393 -13.416 1.00 95.69 100 ASN A N 1
ATOM 786 C CA . ASN A 1 100 ? 4.600 -13.047 -13.046 1.00 95.69 100 ASN A CA 1
ATOM 787 C C . ASN A 1 100 ? 4.887 -12.856 -11.554 1.00 95.69 100 ASN A C 1
ATOM 789 O O . ASN A 1 100 ? 5.208 -13.815 -10.855 1.00 95.69 100 ASN A O 1
ATOM 793 N N . LEU A 1 101 ? 4.715 -11.628 -11.054 1.00 95.69 101 LEU A N 1
ATOM 794 C CA . LEU A 1 101 ? 4.983 -11.315 -9.653 1.00 95.69 101 LEU A CA 1
ATOM 795 C C . LEU A 1 101 ? 3.998 -12.026 -8.725 1.00 95.69 101 LEU A C 1
ATOM 797 O O . LEU A 1 101 ? 4.407 -12.594 -7.717 1.00 95.69 101 LEU A O 1
ATOM 801 N N . HIS A 1 102 ? 2.716 -12.044 -9.091 1.00 96.38 102 HIS A N 1
ATOM 802 C CA . HIS A 1 102 ? 1.683 -12.796 -8.390 1.00 96.38 102 HIS A CA 1
ATOM 803 C C . HIS A 1 102 ? 2.070 -14.271 -8.250 1.00 96.38 102 HIS A C 1
ATOM 805 O O . HIS A 1 102 ? 2.040 -14.806 -7.143 1.00 96.38 102 HIS A O 1
ATOM 811 N N . TYR A 1 103 ? 2.485 -14.913 -9.347 1.00 96.38 103 TYR A N 1
ATOM 812 C CA . TYR A 1 103 ? 2.901 -16.314 -9.333 1.00 96.38 103 TYR A CA 1
ATOM 813 C C . TYR A 1 103 ? 4.077 -16.564 -8.380 1.00 96.38 103 TYR A C 1
ATOM 815 O O . TYR A 1 103 ? 4.028 -17.502 -7.585 1.00 96.38 103 TYR A O 1
ATOM 823 N N . GLU A 1 104 ? 5.110 -15.718 -8.406 1.00 95.25 104 GLU A N 1
ATOM 824 C CA . GLU A 1 104 ? 6.260 -15.877 -7.510 1.00 95.25 104 GLU A CA 1
ATOM 825 C C . GLU A 1 104 ? 5.906 -15.646 -6.038 1.00 95.25 104 GLU A C 1
ATOM 827 O O . GLU A 1 104 ? 6.320 -16.420 -5.175 1.00 95.25 104 GLU A O 1
ATOM 832 N N . VAL A 1 105 ? 5.093 -14.631 -5.731 1.00 95.44 105 VAL A N 1
ATOM 833 C CA . VAL A 1 105 ? 4.653 -14.365 -4.353 1.00 95.44 105 VAL A CA 1
ATOM 834 C C . VAL A 1 105 ? 3.755 -15.498 -3.846 1.00 95.44 105 VAL A C 1
ATOM 836 O O . VAL A 1 105 ? 3.917 -15.942 -2.711 1.00 95.44 105 VAL A O 1
ATOM 839 N N . ALA A 1 106 ? 2.864 -16.038 -4.682 1.00 95.94 106 ALA A N 1
ATOM 840 C CA . ALA A 1 106 ? 1.986 -17.151 -4.318 1.00 95.94 106 ALA A CA 1
ATOM 841 C C . ALA A 1 106 ? 2.758 -18.421 -3.912 1.00 95.94 106 ALA A C 1
ATOM 843 O O . ALA A 1 106 ? 2.322 -19.139 -3.011 1.00 95.94 106 ALA A O 1
ATOM 844 N N . LYS A 1 107 ? 3.944 -18.678 -4.486 1.00 95.56 107 LYS A N 1
ATOM 845 C CA . LYS A 1 107 ? 4.807 -19.799 -4.058 1.00 95.56 107 LYS A CA 1
ATOM 846 C C . LYS A 1 107 ? 5.282 -19.668 -2.612 1.00 95.56 107 LYS A C 1
ATOM 848 O O . LYS A 1 107 ? 5.484 -20.682 -1.947 1.00 95.56 107 LYS A O 1
ATOM 853 N N . LEU A 1 108 ? 5.480 -18.440 -2.133 1.00 95.19 108 LEU A N 1
ATOM 854 C CA . LEU A 1 108 ? 5.908 -18.169 -0.757 1.00 95.19 108 LEU A CA 1
ATOM 855 C C . LEU A 1 108 ? 4.763 -18.351 0.242 1.00 95.19 108 LEU A C 1
ATOM 857 O O . LEU A 1 108 ? 5.002 -18.685 1.402 1.00 95.19 108 LEU A O 1
ATOM 861 N N . TYR A 1 109 ? 3.523 -18.177 -0.219 1.00 95.62 109 TYR A N 1
ATOM 862 C CA . TYR A 1 109 ? 2.317 -18.240 0.599 1.00 95.62 109 TYR A CA 1
ATOM 863 C C . TYR A 1 109 ? 1.317 -19.278 0.052 1.00 95.62 109 TYR A C 1
ATOM 865 O O . TYR A 1 109 ? 0.179 -18.928 -0.241 1.00 95.62 109 TYR A O 1
ATOM 873 N N . PRO A 1 110 ? 1.670 -20.579 -0.018 1.00 95.19 110 PRO A N 1
ATOM 874 C CA . PRO A 1 110 ? 0.870 -21.604 -0.710 1.00 95.19 110 PRO A CA 1
ATOM 875 C C . PRO A 1 110 ? -0.506 -21.890 -0.082 1.00 95.19 110 PRO A C 1
ATOM 877 O O . PRO A 1 110 ? -1.343 -22.556 -0.685 1.00 95.19 110 PRO A O 1
ATOM 880 N N . ASN A 1 111 ? -0.733 -21.417 1.145 1.00 94.81 111 ASN A N 1
ATOM 881 C CA . ASN A 1 111 ? -2.008 -21.538 1.859 1.00 94.81 111 ASN A CA 1
ATOM 882 C C . ASN A 1 111 ? -2.829 -20.239 1.834 1.00 94.81 111 ASN A C 1
ATOM 884 O O . ASN A 1 111 ? -3.800 -20.125 2.583 1.00 94.81 111 ASN A O 1
ATOM 888 N N . HIS A 1 112 ? -2.410 -19.257 1.036 1.00 94.56 112 HIS A N 1
ATOM 889 C CA . HIS A 1 112 ? -3.046 -17.953 0.945 1.00 94.56 112 HIS A CA 1
ATOM 890 C C . HIS A 1 112 ? -3.482 -17.665 -0.490 1.00 94.56 112 HIS A C 1
ATOM 892 O O . HIS A 1 112 ? -2.831 -18.071 -1.451 1.00 94.56 112 HIS A O 1
ATOM 898 N N . GLU A 1 113 ? -4.570 -16.919 -0.619 1.00 93.75 113 GLU A N 1
ATOM 899 C CA . GLU A 1 113 ? -4.892 -16.181 -1.831 1.00 93.75 113 GLU A CA 1
ATOM 900 C C . GLU A 1 113 ? -4.053 -14.902 -1.830 1.00 93.75 113 GLU A C 1
ATOM 902 O O . GLU A 1 113 ? -4.049 -14.156 -0.847 1.00 93.75 113 GLU A O 1
ATOM 907 N N . VAL A 1 114 ? -3.287 -14.684 -2.898 1.00 94.75 114 VAL A N 1
ATOM 908 C CA . VAL A 1 114 ? -2.407 -13.524 -3.032 1.00 94.75 114 VAL A CA 1
ATOM 909 C C . VAL A 1 114 ? -3.037 -12.537 -4.000 1.00 94.75 114 VAL A C 1
ATOM 911 O O . VAL A 1 114 ? -3.414 -12.895 -5.105 1.00 94.75 114 VAL A O 1
ATOM 914 N N . VAL A 1 115 ? -3.095 -11.273 -3.605 1.00 94.69 115 VAL A N 1
ATOM 915 C CA . VAL A 1 115 ? -3.541 -10.170 -4.453 1.00 94.69 115 VAL A CA 1
ATOM 916 C C . VAL A 1 115 ? -2.404 -9.170 -4.552 1.00 94.69 115 VAL A C 1
ATOM 918 O O . VAL A 1 115 ? -1.976 -8.607 -3.543 1.00 94.69 115 VAL A O 1
ATOM 921 N N . ILE A 1 116 ? -1.899 -8.940 -5.763 1.00 95.94 116 ILE A N 1
ATOM 922 C CA . ILE A 1 116 ? -0.922 -7.874 -5.999 1.00 95.94 116 ILE A CA 1
ATOM 923 C C . ILE A 1 116 ? -1.675 -6.562 -6.186 1.00 95.94 116 ILE A C 1
ATOM 925 O O . ILE A 1 116 ? -2.687 -6.518 -6.883 1.00 95.94 116 ILE A O 1
ATOM 929 N N . LEU A 1 117 ? -1.189 -5.497 -5.554 1.00 94.94 117 LEU A N 1
ATOM 930 C CA . LEU A 1 117 ? -1.802 -4.179 -5.620 1.00 94.94 117 LEU A CA 1
ATOM 931 C C . LEU A 1 117 ? -1.037 -3.272 -6.587 1.00 94.94 117 LEU A C 1
ATOM 933 O O . LEU A 1 117 ? 0.197 -3.227 -6.574 1.00 94.94 117 LEU A O 1
ATOM 937 N N . SER A 1 118 ? -1.773 -2.477 -7.361 1.00 92.31 118 SER A N 1
ATOM 938 C CA . SER A 1 118 ? -1.224 -1.395 -8.175 1.00 92.31 118 SER A CA 1
ATOM 939 C C . SER A 1 118 ? -1.724 -0.046 -7.676 1.00 92.31 118 SER A C 1
ATOM 941 O O . SER A 1 118 ? -2.899 0.122 -7.352 1.00 92.31 118 SER A O 1
ATOM 943 N N . GLY A 1 119 ? -0.803 0.913 -7.578 1.00 89.88 119 GLY A N 1
ATOM 944 C CA . GLY A 1 119 ? -1.126 2.291 -7.228 1.00 89.88 119 GLY A CA 1
ATOM 945 C C . GLY A 1 119 ? -1.653 3.053 -8.442 1.00 89.88 119 GLY A C 1
ATOM 946 O O . GLY A 1 119 ? -1.008 3.083 -9.496 1.00 89.88 119 GLY A O 1
ATOM 947 N N . VAL A 1 120 ? -2.800 3.703 -8.277 1.00 88.25 120 VAL A N 1
ATOM 948 C CA . VAL A 1 120 ? -3.362 4.683 -9.202 1.00 88.25 120 VAL A CA 1
ATOM 949 C C . VAL A 1 120 ? -3.104 6.069 -8.630 1.00 88.25 120 VAL A C 1
ATOM 951 O O . VAL A 1 120 ? -3.756 6.514 -7.686 1.00 88.25 120 VAL A O 1
ATOM 954 N N . TYR A 1 121 ? -2.123 6.755 -9.208 1.00 84.69 121 TYR A N 1
ATOM 955 C CA . TYR A 1 121 ? -1.703 8.081 -8.770 1.00 84.69 121 TYR A CA 1
ATOM 956 C C . TYR A 1 121 ? -2.514 9.180 -9.461 1.00 84.69 121 TYR A C 1
ATOM 958 O O . TYR A 1 121 ? -2.802 9.116 -10.657 1.00 84.69 121 TYR A O 1
ATOM 966 N N . GLY A 1 122 ? -2.870 10.219 -8.710 1.00 82.75 122 GLY A N 1
ATOM 967 C CA . GLY A 1 122 ? -3.628 11.355 -9.218 1.00 82.75 122 GLY A CA 1
ATOM 968 C C . GLY A 1 122 ? -4.047 12.291 -8.093 1.00 82.75 122 GLY A C 1
ATOM 969 O O . GLY A 1 122 ? -3.464 12.284 -7.017 1.00 82.75 122 GLY A O 1
ATOM 970 N N . LYS A 1 123 ? -5.102 13.082 -8.320 1.00 78.69 123 LYS A N 1
ATOM 971 C CA . LYS A 1 123 ? -5.667 13.957 -7.275 1.00 78.69 123 LYS A CA 1
ATOM 972 C C . LYS A 1 123 ? -6.132 13.171 -6.038 1.00 78.69 123 LYS A C 1
ATOM 974 O O . LYS A 1 123 ? -6.152 13.711 -4.937 1.00 78.69 123 LYS A O 1
ATOM 979 N N . HIS A 1 124 ? -6.527 11.920 -6.245 1.00 80.69 124 HIS A N 1
ATOM 980 C CA . HIS A 1 124 ? -6.985 11.011 -5.209 1.00 80.69 124 HIS A CA 1
ATOM 981 C C . HIS A 1 124 ? -6.246 9.684 -5.385 1.00 80.69 124 HIS A C 1
ATOM 983 O O . HIS A 1 124 ? -6.758 8.804 -6.067 1.00 80.69 124 HIS A O 1
ATOM 989 N N . THR A 1 125 ? -5.028 9.564 -4.848 1.00 86.50 125 THR A N 1
ATOM 990 C CA . THR A 1 125 ? -4.240 8.323 -4.926 1.00 86.50 125 THR A CA 1
ATOM 991 C C . THR A 1 125 ? -5.027 7.152 -4.342 1.00 86.50 125 THR A C 1
ATOM 993 O O . THR A 1 125 ? -5.593 7.293 -3.258 1.00 86.50 125 THR A O 1
ATOM 996 N N . TYR A 1 126 ? -5.064 6.010 -5.032 1.00 89.00 126 TYR A N 1
ATOM 997 C CA . TYR A 1 126 ? -5.633 4.773 -4.492 1.00 89.00 126 TYR A CA 1
ATOM 998 C C . TYR A 1 126 ? -4.895 3.512 -4.924 1.00 89.00 126 TYR A C 1
ATOM 1000 O O . TYR A 1 126 ? -4.065 3.559 -5.825 1.00 89.00 126 TYR A O 1
ATOM 1008 N N . TRP A 1 127 ? -5.186 2.389 -4.262 1.00 91.88 127 TRP A N 1
ATOM 1009 C CA . TRP A 1 127 ? -4.697 1.069 -4.657 1.00 91.88 127 TRP A CA 1
ATOM 1010 C C . TRP A 1 127 ? -5.852 0.168 -5.074 1.00 91.88 127 TRP A C 1
ATOM 1012 O O . TRP A 1 127 ? -6.902 0.126 -4.422 1.00 91.88 127 TRP A O 1
ATOM 1022 N N . GLU A 1 128 ? -5.620 -0.568 -6.151 1.00 90.31 128 GLU A N 1
ATOM 1023 C CA . GLU A 1 128 ? -6.524 -1.567 -6.712 1.00 90.31 128 GLU A CA 1
ATOM 1024 C C . GLU A 1 128 ? -5.781 -2.880 -6.969 1.00 90.31 128 GLU A C 1
ATOM 1026 O O . GLU A 1 128 ? -4.549 -2.920 -6.947 1.00 90.31 128 GLU A O 1
ATOM 1031 N N . GLU A 1 129 ? -6.527 -3.960 -7.192 1.00 92.62 129 GLU A N 1
ATOM 1032 C CA . GLU A 1 129 ? -5.953 -5.223 -7.654 1.00 92.62 129 GLU A CA 1
ATOM 1033 C C . GLU A 1 129 ? -5.312 -5.034 -9.034 1.00 92.62 129 GLU A C 1
ATOM 1035 O O . GLU A 1 129 ? -5.906 -4.463 -9.950 1.00 92.62 129 GLU A O 1
ATOM 1040 N N . SER A 1 130 ? -4.069 -5.485 -9.168 1.00 93.56 130 SER A N 1
ATOM 1041 C CA . SER A 1 130 ? -3.307 -5.337 -10.399 1.00 93.56 130 SER A CA 1
ATOM 1042 C C . SER A 1 130 ? -3.836 -6.250 -11.510 1.00 93.56 130 SER A C 1
ATOM 1044 O O . SER A 1 130 ? -3.928 -7.460 -11.295 1.00 93.56 130 SER A O 1
ATOM 1046 N N . PRO A 1 131 ? -4.056 -5.737 -12.735 1.00 94.81 131 PRO A N 1
ATOM 1047 C CA . PRO A 1 131 ? -4.307 -6.587 -13.895 1.00 94.81 131 PRO A CA 1
ATOM 1048 C C . PRO A 1 131 ? -3.080 -7.470 -14.181 1.00 94.81 131 PRO A C 1
ATOM 1050 O O . PRO A 1 131 ? -1.976 -6.925 -14.317 1.00 94.81 131 PRO A O 1
ATOM 1053 N N . PRO A 1 132 ? -3.221 -8.804 -14.276 1.00 96.00 132 PRO A N 1
ATOM 1054 C CA . PRO A 1 132 ? -2.081 -9.715 -14.368 1.00 96.00 132 PRO A CA 1
ATOM 1055 C C . PRO A 1 132 ? -1.241 -9.509 -15.635 1.00 96.00 132 PRO A C 1
ATOM 1057 O O . PRO A 1 132 ? -0.030 -9.694 -15.604 1.00 96.00 132 PRO A O 1
ATOM 1060 N N . GLU A 1 133 ? -1.849 -9.084 -16.737 1.00 96.62 133 GLU A N 1
ATOM 1061 C CA . GLU A 1 133 ? -1.189 -8.833 -18.021 1.00 96.62 133 GLU A CA 1
ATOM 1062 C C . GLU A 1 133 ? -0.429 -7.501 -18.095 1.00 96.62 133 GLU A C 1
ATOM 1064 O O . GLU A 1 133 ? 0.279 -7.245 -19.068 1.00 96.62 133 GLU A O 1
ATOM 1069 N N . LYS A 1 134 ? -0.587 -6.620 -17.102 1.00 95.44 134 LYS A N 1
ATOM 1070 C CA . LYS A 1 134 ? 0.039 -5.297 -17.116 1.00 95.44 134 LYS A CA 1
ATOM 1071 C C . LYS A 1 134 ? 1.507 -5.403 -16.696 1.00 95.44 134 LYS A C 1
ATOM 1073 O O . LYS A 1 134 ? 1.826 -5.997 -15.665 1.00 95.44 134 LYS A O 1
ATOM 1078 N N . ASN A 1 135 ? 2.393 -4.772 -17.468 1.00 94.94 135 ASN A N 1
ATOM 1079 C CA . ASN A 1 135 ? 3.810 -4.673 -17.119 1.00 94.94 135 ASN A CA 1
ATOM 1080 C C . ASN A 1 135 ? 4.005 -3.843 -15.846 1.00 94.94 135 ASN A C 1
ATOM 1082 O O . ASN A 1 135 ? 3.333 -2.826 -15.627 1.00 94.94 135 ASN A O 1
ATOM 1086 N N . ILE A 1 136 ? 4.973 -4.252 -15.035 1.00 93.12 136 ILE A N 1
ATOM 1087 C CA . ILE A 1 136 ? 5.425 -3.496 -13.876 1.00 93.12 136 ILE A CA 1
ATOM 1088 C C . ILE A 1 136 ? 6.335 -2.381 -14.390 1.00 93.12 136 ILE A C 1
ATOM 1090 O O . ILE A 1 136 ? 7.408 -2.618 -14.936 1.00 93.12 136 ILE A O 1
ATOM 1094 N N . GLY A 1 137 ? 5.885 -1.137 -14.250 1.00 84.88 137 GLY A N 1
ATOM 1095 C CA . GLY A 1 137 ? 6.665 0.021 -14.678 1.00 84.88 137 GLY A CA 1
ATOM 1096 C C . GLY A 1 137 ? 7.960 0.193 -13.874 1.00 84.88 137 GLY A C 1
ATOM 1097 O O . GLY A 1 137 ? 8.048 -0.174 -12.707 1.00 84.88 137 GLY A O 1
ATOM 1098 N N . PHE A 1 138 ? 8.948 0.858 -14.469 1.00 75.00 138 PHE A N 1
ATOM 1099 C CA . PHE A 1 138 ? 10.235 1.152 -13.821 1.00 75.00 138 PHE A CA 1
ATOM 1100 C C . PHE A 1 138 ? 10.129 2.131 -12.628 1.00 75.00 138 PHE A C 1
ATOM 1102 O O . PHE A 1 138 ? 11.050 2.268 -11.831 1.00 75.00 138 PHE A O 1
ATOM 1109 N N . VAL A 1 139 ? 9.005 2.843 -12.501 1.00 71.56 139 VAL A N 1
ATOM 1110 C CA . VAL A 1 139 ? 8.838 3.964 -11.555 1.00 71.56 139 VAL A CA 1
ATOM 1111 C C . VAL A 1 139 ? 8.427 3.500 -10.148 1.00 71.56 139 VAL A C 1
ATOM 1113 O O . VAL A 1 139 ? 8.439 4.288 -9.205 1.00 71.56 139 VAL A O 1
ATOM 1116 N N . TYR A 1 140 ? 8.067 2.228 -9.969 1.00 67.50 140 TYR A N 1
ATOM 1117 C CA . TYR A 1 140 ? 7.592 1.738 -8.677 1.00 67.50 140 TYR A CA 1
ATOM 1118 C C . TYR A 1 140 ? 8.767 1.454 -7.731 1.00 67.50 140 TYR A C 1
ATOM 1120 O O . TYR A 1 140 ? 9.406 0.409 -7.813 1.00 67.50 140 TYR A O 1
ATOM 1128 N N . GLY A 1 141 ? 9.033 2.379 -6.801 1.00 72.75 141 GLY A N 1
ATOM 1129 C CA . GLY A 1 141 ? 10.027 2.178 -5.735 1.00 72.75 141 GLY A CA 1
ATOM 1130 C C . GLY A 1 141 ? 9.609 1.123 -4.701 1.00 72.75 141 GLY A C 1
ATOM 1131 O O . GLY A 1 141 ? 10.448 0.550 -4.010 1.00 72.75 141 GLY A O 1
ATOM 1132 N N . SER A 1 142 ? 8.312 0.834 -4.586 1.00 88.88 142 SER A N 1
ATOM 1133 C CA . SER A 1 142 ? 7.787 -0.239 -3.739 1.00 88.88 142 SER A CA 1
ATOM 1134 C C . SER A 1 142 ? 6.500 -0.806 -4.328 1.00 88.88 142 SER A C 1
ATOM 1136 O O . SER A 1 142 ? 5.660 -0.068 -4.846 1.00 88.88 142 SER A O 1
ATOM 1138 N N . LEU A 1 143 ? 6.349 -2.123 -4.234 1.00 94.75 143 LEU A N 1
ATOM 1139 C CA . LEU A 1 143 ? 5.130 -2.846 -4.584 1.00 94.75 143 LEU A CA 1
ATOM 1140 C C . LEU A 1 143 ? 4.450 -3.349 -3.314 1.00 94.75 143 LEU A C 1
ATOM 1142 O O . LEU A 1 143 ? 5.077 -3.475 -2.262 1.00 94.75 143 LEU A O 1
ATOM 1146 N N . TYR A 1 144 ? 3.162 -3.652 -3.414 1.00 96.19 144 TYR A N 1
ATOM 1147 C CA . TYR A 1 144 ? 2.375 -4.119 -2.281 1.00 96.19 144 TYR A CA 1
ATOM 1148 C C . TYR A 1 144 ? 1.556 -5.335 -2.685 1.00 96.19 144 TYR A C 1
ATOM 1150 O O . TYR A 1 144 ? 1.074 -5.422 -3.813 1.00 96.19 144 TYR A O 1
ATOM 1158 N N . ALA A 1 145 ? 1.396 -6.265 -1.755 1.00 96.62 145 ALA A N 1
ATOM 1159 C CA . ALA A 1 145 ? 0.548 -7.432 -1.925 1.00 96.62 145 ALA A CA 1
ATOM 1160 C C . ALA A 1 145 ? -0.226 -7.720 -0.644 1.00 96.62 145 ALA A C 1
ATOM 1162 O O . ALA A 1 145 ? 0.196 -7.343 0.449 1.00 96.62 145 ALA A O 1
ATOM 1163 N N . VAL A 1 146 ? -1.346 -8.413 -0.782 1.00 95.75 146 VAL A N 1
ATOM 1164 C CA . VAL A 1 146 ? -2.147 -8.925 0.327 1.00 95.75 146 VAL A CA 1
ATOM 1165 C C . VAL A 1 146 ? -2.208 -10.440 0.196 1.00 95.75 146 VAL A C 1
ATOM 1167 O O . VAL A 1 146 ? -2.461 -10.943 -0.891 1.00 95.75 146 VAL A O 1
ATOM 1170 N N . ALA A 1 147 ? -1.958 -11.161 1.284 1.00 95.44 147 ALA A N 1
ATOM 1171 C CA . ALA A 1 147 ? -2.055 -12.611 1.363 1.00 95.44 147 ALA A CA 1
ATOM 1172 C C . ALA A 1 147 ? -3.094 -12.991 2.432 1.00 95.44 147 ALA A C 1
ATOM 1174 O O . ALA A 1 147 ? -2.870 -12.776 3.629 1.00 95.44 147 ALA A O 1
ATOM 1175 N N . THR A 1 148 ? -4.233 -13.543 2.011 1.00 92.62 148 THR A N 1
ATOM 1176 C CA . THR A 1 148 ? -5.372 -13.911 2.876 1.00 92.62 148 THR A CA 1
ATOM 1177 C C . THR A 1 148 ? -5.577 -15.419 2.943 1.00 92.62 148 THR A C 1
ATOM 1179 O O . THR A 1 148 ? -5.350 -16.126 1.967 1.00 92.62 148 THR A O 1
ATOM 1182 N N . THR A 1 149 ? -6.039 -15.943 4.081 1.00 90.75 149 THR A N 1
ATOM 1183 C CA . THR A 1 149 ? -6.407 -17.362 4.207 1.00 90.75 149 THR A CA 1
ATOM 1184 C C . THR A 1 149 ? -7.914 -17.551 4.007 1.00 90.75 149 THR A C 1
ATOM 1186 O O . THR A 1 149 ? -8.740 -17.101 4.796 1.00 90.75 149 THR A O 1
ATOM 1189 N N . GLY A 1 150 ? -8.317 -18.254 2.947 1.00 80.94 150 GLY A N 1
ATOM 1190 C CA . GLY A 1 150 ? -9.739 -18.482 2.654 1.00 80.94 150 GLY A CA 1
ATOM 1191 C C . GLY A 1 150 ? -10.504 -17.194 2.286 1.00 80.94 150 GLY A C 1
ATOM 1192 O O . GLY A 1 150 ? -9.893 -16.230 1.843 1.00 80.94 150 GLY A O 1
ATOM 1193 N N . PRO A 1 151 ? -11.842 -17.132 2.467 1.00 74.12 151 PRO A N 1
ATOM 1194 C CA . PRO A 1 151 ? -12.678 -16.011 2.009 1.00 74.12 151 PRO A CA 1
ATOM 1195 C C . PRO A 1 151 ? -12.592 -14.770 2.919 1.00 74.12 151 PRO A C 1
ATOM 1197 O O . PRO A 1 151 ? -13.528 -13.960 2.960 1.00 74.12 151 PRO A O 1
ATOM 1200 N N . LEU A 1 152 ? -11.534 -14.681 3.726 1.00 70.00 152 LEU A N 1
ATOM 1201 C CA . LEU A 1 152 ? -11.310 -13.595 4.663 1.00 70.00 152 LEU A CA 1
ATOM 1202 C C . LEU A 1 152 ? -11.067 -12.301 3.908 1.00 70.00 152 LEU A C 1
ATOM 1204 O O . LEU A 1 152 ? -10.404 -12.252 2.875 1.00 70.00 152 LEU A O 1
ATOM 1208 N N . ARG A 1 153 ? -11.688 -11.247 4.421 1.00 78.25 153 ARG A N 1
ATOM 1209 C CA . ARG A 1 153 ? -11.805 -9.983 3.717 1.00 78.25 153 ARG A CA 1
ATOM 1210 C C . ARG A 1 153 ? -10.872 -8.964 4.346 1.00 78.25 153 ARG A C 1
ATOM 1212 O O . ARG A 1 153 ? -10.574 -9.019 5.538 1.00 78.25 153 ARG A O 1
ATOM 1219 N N . TYR A 1 154 ? -10.437 -8.017 3.531 1.00 87.25 154 TYR A N 1
ATOM 1220 C CA . TYR A 1 154 ? -9.618 -6.902 3.971 1.00 87.25 154 TYR A CA 1
ATOM 1221 C C . TYR A 1 154 ? -10.179 -5.590 3.430 1.00 87.25 154 TYR A C 1
ATOM 1223 O O . TYR A 1 154 ? -10.956 -5.563 2.473 1.00 87.25 154 TYR A O 1
ATOM 1231 N N . THR A 1 155 ? -9.791 -4.500 4.079 1.00 89.00 155 THR A N 1
ATOM 1232 C CA . THR A 1 155 ? -9.941 -3.139 3.558 1.00 89.00 155 THR A CA 1
ATOM 1233 C C . THR A 1 155 ? -8.562 -2.503 3.491 1.00 89.00 155 THR A C 1
ATOM 1235 O O . THR A 1 155 ? -7.668 -2.893 4.241 1.00 89.00 155 THR A O 1
ATOM 1238 N N . LEU A 1 156 ? -8.352 -1.554 2.586 1.00 91.94 156 LEU A N 1
ATOM 1239 C CA . LEU A 1 156 ? -7.118 -0.782 2.521 1.00 91.94 156 LEU A CA 1
ATOM 1240 C C . LEU A 1 156 ? -7.362 0.623 3.069 1.00 91.94 156 LEU A C 1
ATOM 1242 O O . LEU A 1 156 ? -8.326 1.306 2.705 1.00 91.94 156 LEU A O 1
ATOM 1246 N N . ALA A 1 157 ? -6.445 1.053 3.925 1.00 93.00 157 ALA A N 1
ATOM 1247 C CA . ALA A 1 157 ? -6.275 2.437 4.324 1.00 93.00 157 ALA A CA 1
ATOM 1248 C C . ALA A 1 157 ? -5.016 2.990 3.658 1.00 93.00 157 ALA A C 1
ATOM 1250 O O . ALA A 1 157 ? -3.981 2.334 3.663 1.00 93.00 157 ALA A O 1
ATOM 1251 N N . ILE A 1 158 ? -5.081 4.183 3.085 1.00 94.06 158 ILE A N 1
ATOM 1252 C CA . ILE A 1 158 ? -3.933 4.824 2.447 1.00 94.06 158 ILE A CA 1
ATOM 1253 C C . ILE A 1 158 ? -3.341 5.810 3.415 1.00 94.06 158 ILE A C 1
ATOM 1255 O O . ILE A 1 158 ? -3.999 6.775 3.793 1.00 94.06 158 ILE A O 1
ATOM 1259 N N . VAL A 1 159 ? -2.090 5.587 3.780 1.00 94.69 159 VAL A N 1
ATOM 1260 C CA . VAL A 1 159 ? -1.321 6.552 4.545 1.00 94.69 159 VAL A CA 1
ATOM 1261 C C . VAL A 1 159 ? -0.759 7.569 3.571 1.00 94.69 159 VAL A C 1
ATOM 1263 O O . VAL A 1 159 ? 0.063 7.234 2.720 1.00 94.69 159 VAL A O 1
ATOM 1266 N N . GLN A 1 160 ? -1.252 8.796 3.689 1.00 92.69 160 GLN A N 1
ATOM 1267 C CA . GLN A 1 160 ? -0.844 9.920 2.867 1.00 92.69 160 GLN A CA 1
ATOM 1268 C C . GLN A 1 160 ? 0.329 10.632 3.514 1.00 92.69 160 GLN A C 1
ATOM 1270 O O . GLN A 1 160 ? 0.241 11.065 4.667 1.00 92.69 160 GLN A O 1
ATOM 1275 N N . THR A 1 161 ? 1.410 10.747 2.757 1.00 89.81 161 THR A N 1
ATOM 1276 C CA . THR A 1 161 ? 2.679 11.325 3.200 1.00 89.81 161 THR A CA 1
ATOM 1277 C C . THR A 1 161 ? 3.082 12.419 2.199 1.00 89.81 161 THR A C 1
ATOM 1279 O O . THR A 1 161 ? 2.517 12.523 1.111 1.00 89.81 161 THR A O 1
ATOM 1282 N N . ASN A 1 162 ? 4.036 13.281 2.537 1.00 85.00 162 ASN A N 1
ATOM 1283 C CA . ASN A 1 162 ? 4.544 14.311 1.634 1.00 85.00 162 ASN A CA 1
ATOM 1284 C C . ASN A 1 162 ? 5.425 13.721 0.523 1.00 85.00 162 ASN A C 1
ATOM 1286 O O . ASN A 1 162 ? 5.680 14.399 -0.470 1.00 85.00 162 ASN A O 1
ATOM 1290 N N . LEU A 1 163 ? 5.928 12.494 0.702 1.00 82.25 163 LEU A N 1
ATOM 1291 C CA . LEU A 1 163 ? 6.941 11.896 -0.172 1.00 82.25 163 LEU A CA 1
ATOM 1292 C C . LEU A 1 163 ? 6.432 10.670 -0.935 1.00 82.25 163 LEU A C 1
ATOM 1294 O O . LEU A 1 163 ? 6.659 10.559 -2.136 1.00 82.25 163 LEU A O 1
ATOM 1298 N N . SER A 1 164 ? 5.766 9.744 -0.247 1.00 84.88 164 SER A N 1
ATOM 1299 C CA . SER A 1 164 ? 5.255 8.505 -0.830 1.00 84.88 164 SER A CA 1
ATOM 1300 C C . SER A 1 164 ? 4.042 7.997 -0.063 1.00 84.88 164 SER A C 1
ATOM 1302 O O . SER A 1 164 ? 4.159 7.494 1.058 1.00 84.88 164 SER A O 1
ATOM 1304 N N . ASP A 1 165 ? 2.874 8.082 -0.684 1.00 91.50 165 ASP A N 1
ATOM 1305 C CA . ASP A 1 165 ? 1.679 7.412 -0.185 1.00 91.50 165 ASP A CA 1
ATOM 1306 C C . ASP A 1 165 ? 1.901 5.888 -0.171 1.00 91.50 165 ASP A C 1
ATOM 1308 O O . ASP A 1 165 ? 2.577 5.343 -1.052 1.00 91.50 165 ASP A O 1
ATOM 1312 N N . TYR A 1 166 ? 1.316 5.186 0.800 1.00 93.50 166 TYR A N 1
ATOM 1313 C CA . TYR A 1 166 ? 1.355 3.722 0.839 1.00 93.50 166 TYR A CA 1
ATOM 1314 C C . TYR A 1 166 ? 0.071 3.117 1.423 1.00 93.50 166 TYR A C 1
ATOM 1316 O O . TYR A 1 166 ? -0.554 3.712 2.305 1.00 93.50 166 TYR A O 1
ATOM 1324 N N . PRO A 1 167 ? -0.346 1.923 0.962 1.00 95.25 167 PRO A N 1
ATOM 1325 C CA . PRO A 1 167 ? -1.521 1.251 1.489 1.00 95.25 167 PRO A CA 1
ATOM 1326 C C . PRO A 1 167 ? -1.174 0.522 2.787 1.00 95.25 167 PRO A C 1
ATOM 1328 O O . PRO A 1 167 ? -0.050 0.067 2.967 1.00 95.25 167 PRO A O 1
ATOM 1331 N N . VAL A 1 168 ? -2.158 0.337 3.655 1.00 94.56 168 VAL A N 1
ATOM 1332 C CA . VAL A 1 168 ? -2.127 -0.501 4.855 1.00 94.56 168 VAL A CA 1
ATOM 1333 C C . VAL A 1 168 ? -3.345 -1.410 4.793 1.00 94.56 168 VAL A C 1
ATOM 1335 O O . VAL A 1 168 ? -4.477 -0.928 4.718 1.00 94.56 168 VAL A O 1
ATOM 1338 N N . ALA A 1 169 ? -3.121 -2.723 4.811 1.00 93.50 169 ALA A N 1
ATOM 1339 C CA . ALA A 1 169 ? -4.210 -3.689 4.814 1.00 93.50 169 ALA A CA 1
ATOM 1340 C C . ALA A 1 169 ? -4.756 -3.896 6.228 1.00 93.50 169 ALA A C 1
ATOM 1342 O O . ALA A 1 169 ? -4.033 -4.278 7.147 1.00 93.50 169 ALA A O 1
ATOM 1343 N N . LEU A 1 170 ? -6.054 -3.665 6.383 1.00 91.25 170 LEU A N 1
ATOM 1344 C CA . LEU A 1 170 ? -6.812 -3.928 7.594 1.00 91.25 170 LEU A CA 1
ATOM 1345 C C . LEU A 1 170 ? -7.591 -5.226 7.385 1.00 91.25 170 LEU A C 1
ATOM 1347 O O . LEU A 1 170 ? -8.635 -5.248 6.726 1.00 91.25 170 LEU A O 1
ATOM 1351 N N . PHE A 1 171 ? -7.060 -6.316 7.927 1.00 87.62 171 PHE A N 1
ATOM 1352 C CA . PHE A 1 171 ? -7.770 -7.594 8.010 1.00 87.62 171 PHE A CA 1
ATOM 1353 C C . PHE A 1 171 ? -8.873 -7.515 9.063 1.00 87.62 171 PHE A C 1
ATOM 1355 O O . PHE A 1 171 ? -8.858 -6.587 9.871 1.00 87.62 171 PHE A O 1
ATOM 1362 N N . ASP A 1 172 ? -9.822 -8.459 9.047 1.00 77.88 172 ASP A N 1
ATOM 1363 C CA . ASP A 1 172 ? -10.938 -8.568 10.000 1.00 77.88 172 ASP A CA 1
ATOM 1364 C C . ASP A 1 172 ? -10.473 -8.413 11.463 1.00 77.88 172 ASP A C 1
ATOM 1366 O O . ASP A 1 172 ? -10.152 -9.373 12.167 1.00 77.88 172 ASP A O 1
ATOM 1370 N N . PHE A 1 173 ? -10.423 -7.155 11.905 1.00 69.06 173 PHE A N 1
ATOM 1371 C CA . PHE A 1 173 ? -9.869 -6.755 13.184 1.00 69.06 173 PHE A CA 1
ATOM 1372 C C . PHE A 1 173 ? -10.758 -7.342 14.284 1.00 69.06 173 PHE A C 1
ATOM 1374 O O . PHE A 1 173 ? -11.988 -7.219 14.199 1.00 69.06 173 PHE A O 1
ATOM 1381 N N . PRO A 1 174 ? -10.194 -8.042 15.284 1.00 58.53 174 PRO A N 1
ATOM 1382 C CA . PRO A 1 174 ? -10.987 -8.848 16.195 1.00 58.53 174 PRO A CA 1
ATOM 1383 C C . PRO A 1 174 ? -11.995 -7.996 16.972 1.00 58.53 174 PRO A C 1
ATOM 1385 O O . PRO A 1 174 ? -11.618 -7.231 17.849 1.00 58.53 174 PRO A O 1
ATOM 1388 N N . LYS A 1 175 ? -13.273 -8.180 16.601 1.00 52.28 175 LYS A N 1
ATOM 1389 C CA . LYS A 1 175 ? -14.554 -8.299 17.340 1.00 52.28 175 LYS A CA 1
ATOM 1390 C C . LYS A 1 175 ? -14.789 -7.603 18.686 1.00 52.28 175 LYS A C 1
ATOM 1392 O O . LYS A 1 175 ? -15.889 -7.777 19.217 1.00 52.28 175 LYS A O 1
ATOM 1397 N N . ASP A 1 176 ? -13.881 -6.815 19.241 1.00 56.94 176 ASP A N 1
ATOM 1398 C CA . ASP A 1 176 ? -14.273 -5.911 20.310 1.00 56.94 176 ASP A CA 1
ATOM 1399 C C . ASP A 1 176 ? -15.126 -4.823 19.672 1.00 56.94 176 ASP A C 1
ATOM 1401 O O . ASP A 1 176 ? -14.667 -4.001 18.883 1.00 56.94 176 ASP A O 1
ATOM 1405 N N . ILE A 1 177 ? -16.420 -4.870 19.987 1.00 58.47 177 ILE A N 1
ATOM 1406 C CA . ILE A 1 177 ? -17.501 -4.075 19.383 1.00 58.47 177 ILE A CA 1
ATOM 1407 C C . ILE A 1 177 ? -17.220 -2.558 19.477 1.00 58.47 177 ILE A C 1
ATOM 1409 O O . ILE A 1 177 ? -17.879 -1.762 18.811 1.00 58.47 177 ILE A O 1
ATOM 1413 N N . ASN A 1 178 ? -16.225 -2.177 20.279 1.00 73.00 178 ASN A N 1
ATOM 1414 C CA . ASN A 1 178 ? -15.861 -0.813 20.607 1.00 73.00 178 ASN A CA 1
ATOM 1415 C C . ASN A 1 178 ? -14.586 -0.308 19.913 1.00 73.00 178 ASN A C 1
ATOM 1417 O O . ASN A 1 178 ? -14.294 0.875 20.057 1.00 73.00 178 ASN A O 1
ATOM 1421 N N . GLY A 1 179 ? -13.850 -1.144 19.171 1.00 84.88 179 GLY A N 1
ATOM 1422 C CA . GLY A 1 179 ? -12.642 -0.705 18.465 1.00 84.88 179 GLY A CA 1
ATOM 1423 C C . GLY A 1 179 ? -12.946 0.368 17.415 1.00 84.88 179 GLY A C 1
ATOM 1424 O O . GLY A 1 179 ? -13.936 0.276 16.681 1.00 84.88 179 GLY A O 1
ATOM 1425 N N . THR A 1 180 ? -12.117 1.405 17.361 1.00 90.56 180 THR A N 1
ATOM 1426 C CA . THR A 1 180 ? -12.198 2.483 16.369 1.00 90.56 180 THR A CA 1
ATOM 1427 C C . THR A 1 180 ? -11.390 2.154 15.110 1.00 90.56 180 THR A C 1
ATOM 1429 O O . THR A 1 180 ? -10.574 1.231 15.103 1.00 90.56 180 THR A O 1
ATOM 1432 N N . ILE A 1 181 ? -11.593 2.906 14.024 1.00 90.50 181 ILE A N 1
ATOM 1433 C CA . ILE A 1 181 ? -10.767 2.775 12.809 1.00 90.50 181 ILE A CA 1
ATOM 1434 C C . ILE A 1 181 ? -9.293 3.071 13.129 1.00 90.50 181 ILE A C 1
ATOM 1436 O O . ILE A 1 181 ? -8.404 2.391 12.618 1.00 90.50 181 ILE A O 1
ATOM 1440 N N . LEU A 1 182 ? -9.027 4.029 14.025 1.00 92.94 182 LEU A N 1
ATOM 1441 C CA . LEU A 1 182 ? -7.676 4.294 14.518 1.00 92.94 182 LEU A CA 1
ATOM 1442 C C . LEU A 1 182 ? -7.056 3.077 15.204 1.00 92.94 182 LEU A C 1
ATOM 1444 O O . LEU A 1 182 ? -5.890 2.775 14.960 1.00 92.94 182 LEU A O 1
ATOM 1448 N N . ASP A 1 183 ? -7.820 2.380 16.047 1.00 91.81 183 ASP A N 1
ATOM 1449 C CA . ASP A 1 183 ? -7.337 1.184 16.745 1.00 91.81 183 ASP A CA 1
ATOM 1450 C C . ASP A 1 183 ? -6.974 0.082 15.742 1.00 91.81 183 ASP A C 1
ATOM 1452 O O . ASP A 1 183 ? -5.930 -0.552 15.871 1.00 91.81 183 ASP A O 1
ATOM 1456 N N . ALA A 1 184 ? -7.783 -0.095 14.690 1.00 90.56 184 ALA A N 1
ATOM 1457 C CA . ALA A 1 184 ? -7.491 -1.059 13.631 1.00 90.56 184 ALA A CA 1
ATOM 1458 C C . ALA A 1 184 ? -6.204 -0.703 12.863 1.00 90.56 184 ALA A C 1
ATOM 1460 O O . ALA A 1 184 ? -5.356 -1.567 12.649 1.00 90.56 184 ALA A O 1
ATOM 1461 N N . ILE A 1 185 ? -6.021 0.570 12.489 1.00 91.88 185 ILE A N 1
ATOM 1462 C CA . ILE A 1 185 ? -4.807 1.037 11.797 1.00 91.88 185 ILE A CA 1
ATOM 1463 C C . ILE A 1 185 ? -3.574 0.892 12.689 1.00 91.88 185 ILE A C 1
ATOM 1465 O O . ILE A 1 185 ? -2.564 0.342 12.255 1.00 91.88 185 ILE A O 1
ATOM 1469 N N . THR A 1 186 ? -3.649 1.355 13.936 1.00 91.50 186 THR A N 1
ATOM 1470 C CA . THR A 1 186 ? -2.508 1.339 14.865 1.00 91.50 186 THR A CA 1
ATOM 1471 C C . THR A 1 186 ? -2.148 -0.070 15.324 1.00 91.50 186 THR A C 1
ATOM 1473 O O . THR A 1 186 ? -0.994 -0.323 15.656 1.00 91.50 186 THR A O 1
ATOM 1476 N N . ALA A 1 187 ? -3.078 -1.022 15.279 1.00 88.75 187 ALA A N 1
ATOM 1477 C CA . ALA A 1 187 ? -2.748 -2.417 15.523 1.00 88.75 187 ALA A CA 1
ATOM 1478 C C . ALA A 1 187 ? -1.929 -3.055 14.388 1.00 88.75 187 ALA A C 1
ATOM 1480 O O . ALA A 1 187 ? -1.080 -3.901 14.660 1.00 88.75 187 ALA A O 1
ATOM 1481 N N . VAL A 1 188 ? -2.156 -2.651 13.131 1.00 89.50 188 VAL A N 1
ATOM 1482 C CA . VAL A 1 188 ? -1.368 -3.126 11.976 1.00 89.50 188 VAL A CA 1
ATOM 1483 C C . VAL A 1 188 ? -0.055 -2.350 11.841 1.00 89.50 188 VAL A C 1
ATOM 1485 O O . VAL A 1 188 ? 0.978 -2.921 11.490 1.00 89.50 188 VAL A O 1
ATOM 1488 N N . LYS A 1 189 ? -0.087 -1.048 12.131 1.00 91.62 189 LYS A N 1
ATOM 1489 C CA . LYS A 1 189 ? 1.048 -0.124 12.041 1.00 91.62 189 LYS A CA 1
ATOM 1490 C C . LYS A 1 189 ? 1.167 0.707 13.325 1.00 91.62 189 LYS A C 1
ATOM 1492 O O . LYS A 1 189 ? 0.684 1.842 13.378 1.00 91.62 189 LYS A O 1
ATOM 1497 N N . PRO A 1 190 ? 1.791 0.153 14.384 1.00 91.12 190 PRO A N 1
ATOM 1498 C CA . PRO A 1 190 ? 1.923 0.832 15.677 1.00 91.12 190 PRO A CA 1
ATOM 1499 C C . PRO A 1 190 ? 2.714 2.139 15.617 1.00 91.12 190 PRO A C 1
ATOM 1501 O O . PRO A 1 190 ? 2.526 3.016 16.455 1.00 91.12 190 PRO A O 1
ATOM 1504 N N . ASP A 1 191 ? 3.578 2.285 14.617 1.00 90.50 191 ASP A N 1
ATOM 1505 C CA . ASP A 1 191 ? 4.348 3.491 14.324 1.00 90.50 191 ASP A CA 1
ATOM 1506 C C . ASP A 1 191 ? 3.473 4.685 13.915 1.00 90.50 191 ASP A C 1
ATOM 1508 O O . ASP A 1 191 ? 3.885 5.832 14.075 1.00 90.50 191 ASP A O 1
ATOM 1512 N N . LEU A 1 192 ? 2.236 4.433 13.476 1.00 91.94 192 LEU A N 1
ATOM 1513 C CA . LEU A 1 192 ? 1.263 5.484 13.182 1.00 91.94 192 LEU A CA 1
ATOM 1514 C C . LEU A 1 192 ? 0.614 6.076 14.444 1.00 91.94 192 LEU A C 1
ATOM 1516 O O . LEU A 1 192 ? -0.072 7.104 14.383 1.00 91.94 192 LEU A O 1
ATOM 1520 N N . LEU A 1 193 ? 0.833 5.467 15.612 1.00 90.62 193 LEU A N 1
ATOM 1521 C CA . LEU A 1 193 ? 0.296 5.966 16.869 1.00 90.62 193 LEU A CA 1
ATOM 1522 C C . LEU A 1 193 ? 0.875 7.356 17.184 1.00 90.62 193 LEU A C 1
ATOM 1524 O O . LEU A 1 193 ? 2.087 7.547 17.247 1.00 90.62 193 LEU A O 1
ATOM 1528 N N . ASN A 1 194 ? -0.007 8.322 17.450 1.00 91.00 194 ASN A N 1
ATOM 1529 C CA . ASN A 1 194 ? 0.294 9.741 17.711 1.00 91.00 194 ASN A CA 1
ATOM 1530 C C . ASN A 1 194 ? 0.722 10.586 16.502 1.00 91.00 194 ASN A C 1
ATOM 1532 O O . ASN A 1 194 ? 0.919 11.789 16.672 1.00 91.00 194 ASN A O 1
ATOM 1536 N N . VAL A 1 195 ? 0.842 10.006 15.304 1.00 93.31 195 VAL A N 1
ATOM 1537 C CA . VAL A 1 195 ? 1.122 10.785 14.084 1.00 93.31 195 VAL A CA 1
ATOM 1538 C C . VAL A 1 195 ? -0.091 10.915 13.173 1.00 93.31 195 VAL A C 1
ATOM 1540 O O . VAL A 1 195 ? -0.132 11.842 12.374 1.00 93.31 195 VAL A O 1
ATOM 1543 N N . VAL A 1 196 ? -1.112 10.063 13.309 1.00 94.31 196 VAL A N 1
ATOM 1544 C CA . VAL A 1 196 ? -2.380 10.224 12.578 1.00 94.31 196 VAL A CA 1
ATOM 1545 C C . VAL A 1 196 ? -3.065 11.534 12.978 1.00 94.31 196 VAL A C 1
ATOM 1547 O O . VAL A 1 196 ? -3.423 11.725 14.140 1.00 94.31 196 VAL A O 1
ATOM 1550 N N . MET A 1 197 ? -3.260 12.423 12.001 1.00 94.19 197 MET A N 1
ATOM 1551 C CA . MET A 1 197 ? -3.989 13.686 12.156 1.00 94.19 197 MET A CA 1
ATOM 1552 C C . MET A 1 197 ? -5.466 13.548 11.814 1.00 94.19 197 MET A C 1
ATOM 1554 O O . MET A 1 197 ? -6.299 14.207 12.428 1.00 94.19 197 MET A O 1
ATOM 1558 N N . GLN A 1 198 ? -5.768 12.757 10.785 1.00 94.69 198 GLN A N 1
ATOM 1559 C CA . GLN A 1 198 ? -7.113 12.608 10.254 1.00 94.69 198 GLN A CA 1
ATOM 1560 C C . GLN A 1 198 ? -7.259 11.236 9.604 1.00 94.69 198 GLN A C 1
ATOM 1562 O O . GLN A 1 198 ? -6.350 10.772 8.914 1.00 94.69 198 GLN A O 1
ATOM 1567 N N . ILE A 1 199 ? -8.428 10.621 9.774 1.00 94.25 199 ILE A N 1
ATOM 1568 C CA . ILE A 1 199 ? -8.850 9.482 8.959 1.00 94.25 199 ILE A CA 1
ATOM 1569 C C . ILE A 1 199 ? -10.145 9.885 8.272 1.00 94.25 199 ILE A C 1
ATOM 1571 O O . ILE A 1 199 ? -11.075 10.300 8.947 1.00 94.25 199 ILE A O 1
ATOM 1575 N N . ALA A 1 200 ? -10.233 9.764 6.955 1.00 92.06 200 ALA A N 1
ATOM 1576 C CA . ALA A 1 200 ? -11.443 10.051 6.190 1.00 92.06 200 ALA A CA 1
ATOM 1577 C C . ALA A 1 200 ? -11.835 8.859 5.317 1.00 92.06 200 ALA A C 1
ATOM 1579 O O . ALA A 1 200 ? -10.988 8.035 4.971 1.00 92.06 200 ALA A O 1
ATOM 1580 N N . TYR A 1 201 ? -13.107 8.773 4.925 1.00 89.06 201 TYR A N 1
ATOM 1581 C CA . TYR A 1 201 ? -13.475 7.890 3.820 1.00 89.06 201 TYR A CA 1
ATOM 1582 C C . TYR A 1 201 ? -12.878 8.430 2.526 1.00 89.06 201 TYR A C 1
ATOM 1584 O O . TYR A 1 201 ? -12.878 9.640 2.295 1.00 89.06 201 TYR A O 1
ATOM 1592 N N . TYR A 1 202 ? -12.436 7.533 1.653 1.00 84.62 202 TYR A N 1
ATOM 1593 C CA . TYR A 1 202 ? -11.901 7.902 0.348 1.00 84.62 202 TYR A CA 1
ATOM 1594 C C . TYR A 1 202 ? -12.919 8.721 -0.465 1.00 84.62 202 TYR A C 1
ATOM 1596 O O . TYR A 1 202 ? -12.606 9.781 -1.006 1.00 84.62 202 TYR A O 1
ATOM 1604 N N . SER A 1 203 ? -14.173 8.263 -0.470 1.00 80.12 203 SER A N 1
ATOM 1605 C CA . SER A 1 203 ? -15.263 8.846 -1.256 1.00 80.12 203 SER A CA 1
ATOM 1606 C C . SER A 1 203 ? -15.926 10.072 -0.609 1.00 80.12 203 SER A C 1
ATOM 1608 O O . SER A 1 203 ? -16.601 10.841 -1.296 1.00 80.12 203 SER A O 1
ATOM 1610 N N . ILE A 1 204 ? -15.792 10.259 0.712 1.00 80.50 204 ILE A N 1
ATOM 1611 C CA . ILE A 1 204 ? -16.539 11.279 1.463 1.00 80.50 204 ILE A CA 1
ATOM 1612 C C . ILE A 1 204 ? -15.608 12.014 2.433 1.00 80.50 204 ILE A C 1
ATOM 1614 O O . ILE A 1 204 ? -15.063 11.392 3.346 1.00 80.50 204 ILE A O 1
ATOM 1618 N N . PRO A 1 205 ? -15.483 13.349 2.315 1.00 75.69 205 PRO A N 1
ATOM 1619 C CA . PRO A 1 205 ? -14.699 14.126 3.259 1.00 75.69 205 PRO A CA 1
ATOM 1620 C C . PRO A 1 205 ? -15.370 14.147 4.639 1.00 75.69 205 PRO A C 1
ATOM 1622 O O . PRO A 1 205 ? -16.561 14.432 4.766 1.00 75.69 205 PRO A O 1
ATOM 1625 N N . GLY A 1 206 ? -14.584 13.893 5.681 1.00 86.81 206 GLY A N 1
ATOM 1626 C CA . GLY A 1 206 ? -15.018 13.941 7.075 1.00 86.81 206 GLY A CA 1
ATOM 1627 C C . GLY A 1 206 ? -14.097 13.097 7.942 1.00 86.81 206 GLY A C 1
ATOM 1628 O O . GLY A 1 206 ? -13.687 12.025 7.513 1.00 86.81 206 GLY A O 1
ATOM 1629 N N . ASP A 1 207 ? -13.745 13.589 9.129 1.00 90.50 207 ASP A N 1
ATOM 1630 C CA . ASP A 1 207 ? -12.937 12.801 10.056 1.00 90.50 207 ASP A CA 1
ATOM 1631 C C . ASP A 1 207 ? -13.783 11.699 10.703 1.00 90.50 207 ASP A C 1
ATOM 1633 O O . ASP A 1 207 ? -14.845 11.948 11.279 1.00 90.50 207 ASP A O 1
ATOM 1637 N N . ILE A 1 208 ? -13.301 10.472 10.576 1.00 90.19 208 ILE A N 1
ATOM 1638 C CA . ILE A 1 208 ? -13.929 9.248 11.052 1.00 90.19 208 ILE A CA 1
ATOM 1639 C C . ILE A 1 208 ? -13.002 8.465 11.974 1.00 90.19 208 ILE A C 1
ATOM 1641 O O . ILE A 1 208 ? -13.325 7.329 12.306 1.00 90.19 208 ILE A O 1
ATOM 1645 N N . GLN A 1 209 ? -11.887 9.049 12.417 1.00 88.25 209 GLN A N 1
ATOM 1646 C CA . GLN A 1 209 ? -10.898 8.391 13.270 1.00 88.25 209 GLN A CA 1
ATOM 1647 C C . GLN A 1 209 ? -11.525 7.659 14.470 1.00 88.25 209 GLN A C 1
ATOM 1649 O O . GLN A 1 209 ? -11.193 6.504 14.728 1.00 88.25 209 GLN A O 1
ATOM 1654 N N . GLY A 1 210 ? -12.480 8.301 15.153 1.00 86.44 210 GLY A N 1
ATOM 1655 C CA . GLY A 1 210 ? -13.210 7.737 16.298 1.00 86.44 210 GLY A CA 1
ATOM 1656 C C . GLY A 1 210 ? -14.420 6.861 15.948 1.00 86.44 210 GLY A C 1
ATOM 1657 O O . GLY A 1 210 ? -15.148 6.441 16.846 1.00 86.44 210 GLY A O 1
ATOM 1658 N N . SER A 1 211 ? -14.681 6.605 14.665 1.00 86.94 211 SER A N 1
ATOM 1659 C CA . SER A 1 211 ? -15.790 5.747 14.240 1.00 86.94 211 SER A CA 1
ATOM 1660 C C . SER A 1 211 ? -15.483 4.290 14.551 1.00 86.94 211 SER A C 1
ATOM 1662 O O . SER A 1 211 ? -14.342 3.852 14.424 1.00 86.94 211 SER A O 1
ATOM 1664 N N . HIS A 1 212 ? -16.506 3.521 14.921 1.00 87.25 212 HIS A N 1
ATOM 1665 C CA . HIS A 1 212 ? -16.346 2.088 15.144 1.00 87.25 212 HIS A CA 1
ATOM 1666 C C . HIS A 1 212 ? -15.935 1.372 13.858 1.00 87.25 212 HIS A C 1
ATOM 1668 O O . HIS A 1 212 ? -16.593 1.514 12.823 1.00 87.25 212 HIS A O 1
ATOM 1674 N N . TYR A 1 213 ? -14.882 0.560 13.937 1.00 82.06 213 TYR A N 1
ATOM 1675 C CA . TYR A 1 213 ? -14.457 -0.263 12.816 1.00 82.06 213 TYR A CA 1
ATOM 1676 C C . TYR A 1 213 ? -15.393 -1.465 12.683 1.00 82.06 213 TYR A C 1
ATOM 1678 O O . TYR A 1 213 ? -15.423 -2.364 13.524 1.00 82.06 213 TYR A O 1
ATOM 1686 N N . ARG A 1 214 ? -16.197 -1.476 11.618 1.00 80.25 214 ARG A N 1
ATOM 1687 C CA . ARG A 1 214 ? -17.088 -2.587 11.279 1.00 80.25 214 ARG A CA 1
ATOM 1688 C C . ARG A 1 214 ? -16.996 -2.880 9.795 1.00 80.25 214 ARG A C 1
ATOM 1690 O O . ARG A 1 214 ? -17.640 -2.202 8.999 1.00 80.25 214 ARG A O 1
ATOM 1697 N N . TYR A 1 215 ? -16.247 -3.925 9.450 1.00 75.44 215 TYR A N 1
ATOM 1698 C CA . TYR A 1 215 ? -16.050 -4.359 8.066 1.00 75.44 215 TYR A CA 1
ATOM 1699 C C . TYR A 1 215 ? -17.370 -4.403 7.268 1.00 75.44 215 TYR A C 1
ATOM 1701 O O . TYR A 1 215 ? -17.499 -3.755 6.230 1.00 75.44 215 TYR A O 1
ATOM 1709 N N . ASP A 1 216 ? -18.397 -5.083 7.794 1.00 75.88 216 ASP A N 1
ATOM 1710 C CA . ASP A 1 216 ? -19.694 -5.220 7.113 1.00 75.88 216 ASP A CA 1
ATOM 1711 C C . ASP A 1 216 ? -20.422 -3.881 6.899 1.00 75.88 216 ASP A C 1
ATOM 1713 O O . ASP A 1 216 ? -21.208 -3.743 5.960 1.00 75.88 216 ASP A O 1
ATOM 1717 N N . SER A 1 217 ? -20.186 -2.881 7.753 1.00 76.56 217 SER A N 1
ATOM 1718 C CA . SER A 1 217 ? -20.771 -1.548 7.584 1.00 76.56 217 SER A CA 1
ATOM 1719 C C . SER A 1 217 ? -20.158 -0.821 6.391 1.00 76.56 217 SER A C 1
ATOM 1721 O O . SER A 1 217 ? -20.899 -0.217 5.618 1.00 76.56 217 SER A O 1
ATOM 1723 N N . PHE A 1 218 ? -18.843 -0.934 6.199 1.00 74.88 218 PHE A N 1
ATOM 1724 C CA . PHE A 1 218 ? -18.142 -0.294 5.083 1.00 74.88 218 PHE A CA 1
ATOM 1725 C C . PHE A 1 218 ? -18.386 -1.020 3.762 1.00 74.88 218 PHE A C 1
ATOM 1727 O O . PHE A 1 218 ? -18.657 -0.378 2.752 1.00 74.88 218 PHE A O 1
ATOM 1734 N N . LYS A 1 219 ? -18.418 -2.359 3.784 1.00 67.62 219 LYS A N 1
ATOM 1735 C CA . LYS A 1 219 ? -18.701 -3.175 2.596 1.00 67.62 219 LYS A CA 1
ATOM 1736 C C . LYS A 1 219 ? -20.016 -2.794 1.909 1.00 67.62 219 LYS A C 1
ATOM 1738 O O . LYS A 1 219 ? -20.104 -2.803 0.690 1.00 67.62 219 LYS A O 1
ATOM 1743 N N . ASN A 1 220 ? -21.062 -2.521 2.686 1.00 66.06 220 ASN A N 1
ATOM 1744 C CA . ASN A 1 220 ? -22.376 -2.198 2.126 1.00 66.06 220 ASN A CA 1
ATOM 1745 C C . ASN A 1 220 ? -22.478 -0.745 1.632 1.00 66.06 220 ASN A C 1
ATOM 1747 O O . ASN A 1 220 ? -23.411 -0.422 0.899 1.00 66.06 220 ASN A O 1
ATOM 1751 N N . GLN A 1 221 ? -21.562 0.127 2.059 1.00 66.62 221 GLN A N 1
ATOM 1752 C CA . GLN A 1 221 ? -21.501 1.528 1.637 1.00 66.62 221 GLN A CA 1
ATOM 1753 C C . GLN A 1 221 ? -20.666 1.699 0.363 1.00 66.62 221 GLN A C 1
ATOM 1755 O O . GLN A 1 221 ? -21.039 2.481 -0.507 1.00 66.62 221 GLN A O 1
ATOM 1760 N N . GLU A 1 222 ? -19.585 0.934 0.228 1.00 64.62 222 GLU A N 1
ATOM 1761 C CA . GLU A 1 222 ? -18.714 0.920 -0.949 1.00 64.62 222 GLU A CA 1
ATOM 1762 C C . GLU A 1 222 ? -19.230 -0.115 -1.963 1.00 64.62 222 GLU A C 1
ATOM 1764 O O . GLU A 1 222 ? -18.910 -1.305 -1.931 1.00 64.62 222 GLU A O 1
ATOM 1769 N N . MET A 1 223 ? -20.101 0.340 -2.867 1.00 47.69 223 MET A N 1
ATOM 1770 C CA . MET A 1 223 ? -20.487 -0.433 -4.043 1.00 47.69 223 MET A CA 1
ATOM 1771 C C . MET A 1 223 ? -19.444 -0.229 -5.148 1.00 47.69 223 MET A C 1
ATOM 1773 O O . MET A 1 223 ? -19.343 0.860 -5.700 1.00 47.69 223 MET A O 1
ATOM 1777 N N . SER A 1 224 ? -18.775 -1.320 -5.528 1.00 50.44 224 SER A N 1
ATOM 1778 C CA . SER A 1 224 ? -17.931 -1.518 -6.722 1.00 50.44 224 SER A CA 1
ATOM 1779 C C . SER A 1 224 ? -16.410 -1.442 -6.519 1.00 50.44 224 SER A C 1
ATOM 1781 O O . SER A 1 224 ? -15.849 -0.424 -6.147 1.00 50.44 224 SER A O 1
ATOM 1783 N N . THR A 1 225 ? -15.753 -2.562 -6.844 1.00 52.31 225 THR A N 1
ATOM 1784 C CA . THR A 1 225 ? -14.392 -2.686 -7.411 1.00 52.31 225 THR A CA 1
ATOM 1785 C C . THR A 1 225 ? -13.154 -2.214 -6.641 1.00 52.31 225 THR A C 1
ATOM 1787 O O . THR A 1 225 ? -12.064 -2.596 -7.055 1.00 52.31 225 THR A O 1
ATOM 1790 N N . PHE A 1 226 ? -13.259 -1.483 -5.530 1.00 61.56 226 PHE A N 1
ATOM 1791 C CA . PHE A 1 226 ? -12.079 -0.899 -4.878 1.00 61.56 226 PHE A CA 1
ATOM 1792 C C . PHE A 1 226 ? -11.840 -1.462 -3.468 1.00 61.56 226 PHE A C 1
ATOM 1794 O O . PHE A 1 226 ? -12.730 -1.395 -2.622 1.00 61.56 226 PHE A O 1
ATOM 1801 N N . PRO A 1 227 ? -10.643 -2.000 -3.164 1.00 70.62 227 PRO A N 1
ATOM 1802 C CA . PRO A 1 227 ? -10.301 -2.390 -1.798 1.00 70.62 227 PRO A CA 1
ATOM 1803 C C . PRO A 1 227 ? -9.911 -1.183 -0.923 1.00 70.62 227 PRO A C 1
ATOM 1805 O O . PRO A 1 227 ? -9.889 -1.303 0.301 1.00 70.62 227 PRO A O 1
ATOM 1808 N N . THR A 1 228 ? -9.616 -0.022 -1.521 1.00 74.88 228 THR A N 1
ATOM 1809 C CA . THR A 1 228 ? -9.311 1.235 -0.817 1.00 74.88 228 THR A CA 1
ATOM 1810 C C . THR A 1 228 ? -10.569 1.894 -0.270 1.00 74.88 228 THR A C 1
ATOM 1812 O O . THR A 1 228 ? -11.444 2.271 -1.038 1.00 74.88 228 THR A O 1
ATOM 1815 N N . ILE A 1 229 ? -10.615 2.110 1.047 1.00 81.56 229 ILE A N 1
ATOM 1816 C CA . ILE A 1 229 ? -11.775 2.711 1.726 1.00 81.56 229 ILE A CA 1
ATOM 1817 C C . ILE A 1 229 ? -11.397 3.971 2.508 1.00 81.56 229 ILE A C 1
ATOM 1819 O O . ILE A 1 229 ? -12.209 4.890 2.627 1.00 81.56 229 ILE A O 1
ATOM 1823 N N . PHE A 1 230 ? -10.173 4.044 3.035 1.00 89.00 230 PHE A N 1
ATOM 1824 C CA . PHE A 1 230 ? -9.776 5.110 3.953 1.00 89.00 230 PHE A CA 1
ATOM 1825 C C . PHE A 1 230 ? -8.574 5.902 3.450 1.00 89.00 230 PHE A C 1
ATOM 1827 O O . PHE A 1 230 ? -7.628 5.328 2.919 1.00 89.00 230 PHE A O 1
ATOM 1834 N N . CYS A 1 231 ? -8.585 7.207 3.705 1.00 92.00 231 CYS A N 1
ATOM 1835 C CA . CYS A 1 231 ? -7.423 8.085 3.614 1.00 92.00 231 CYS A CA 1
ATOM 1836 C C . CYS A 1 231 ? -6.976 8.448 5.029 1.00 92.00 231 CYS A C 1
ATOM 1838 O O . CYS A 1 231 ? -7.783 8.900 5.839 1.00 92.00 231 CYS A O 1
ATOM 1840 N N . VAL A 1 232 ? -5.697 8.262 5.324 1.00 94.12 232 VAL A N 1
ATOM 1841 C CA . VAL A 1 232 ? -5.074 8.522 6.620 1.00 94.12 232 VAL A CA 1
ATOM 1842 C C . VAL A 1 232 ? -4.032 9.607 6.415 1.00 94.12 232 VAL A C 1
ATOM 1844 O O . VAL A 1 232 ? -2.987 9.367 5.821 1.00 94.12 232 VAL A O 1
ATOM 1847 N N . THR A 1 233 ? -4.307 10.808 6.903 1.00 93.44 233 THR A N 1
ATOM 1848 C CA . THR A 1 233 ? -3.351 11.916 6.861 1.00 93.44 233 THR A CA 1
ATOM 1849 C C . THR A 1 233 ? -2.513 11.897 8.131 1.00 93.44 233 THR A C 1
ATOM 1851 O O . THR A 1 233 ? -3.063 11.851 9.237 1.00 93.44 233 THR A O 1
ATOM 1854 N N . ILE A 1 234 ? -1.188 11.945 7.990 1.00 93.69 234 ILE A N 1
ATOM 1855 C CA . ILE A 1 234 ? -0.253 11.933 9.121 1.00 93.69 234 ILE A CA 1
ATOM 1856 C C . ILE A 1 234 ? 0.487 13.264 9.273 1.00 93.69 234 ILE A C 1
ATOM 1858 O O . ILE A 1 234 ? 0.677 14.012 8.317 1.00 93.69 234 ILE A O 1
ATOM 1862 N N . ASN A 1 235 ? 0.932 13.547 10.495 1.00 90.94 235 ASN A N 1
ATOM 1863 C CA . ASN A 1 235 ? 1.827 14.647 10.806 1.00 90.94 235 ASN A CA 1
ATOM 1864 C C . ASN A 1 235 ? 3.280 14.184 10.687 1.00 90.94 235 ASN A C 1
ATOM 1866 O O . ASN A 1 235 ? 3.850 13.646 11.636 1.00 90.94 235 ASN A O 1
ATOM 1870 N N . GLU A 1 236 ? 3.907 14.456 9.550 1.00 80.25 236 GLU A N 1
ATOM 1871 C CA . GLU A 1 236 ? 5.323 14.134 9.343 1.00 80.25 236 GLU A CA 1
ATOM 1872 C C . GLU A 1 236 ? 6.299 15.007 10.132 1.00 80.25 236 GLU A C 1
ATOM 1874 O O . GLU A 1 236 ? 7.486 14.698 10.207 1.00 80.25 236 GLU A O 1
ATOM 1879 N N . GLN A 1 237 ? 5.828 16.104 10.733 1.00 73.25 237 GLN A N 1
ATOM 1880 C CA . GLN A 1 237 ? 6.668 16.935 11.597 1.00 73.25 237 GLN A CA 1
ATOM 1881 C C . GLN A 1 237 ? 6.900 16.286 12.975 1.00 73.25 237 GLN A C 1
ATOM 1883 O O . GLN A 1 237 ? 7.700 16.786 13.769 1.00 73.25 237 GLN A O 1
ATOM 1888 N N . ALA A 1 238 ? 6.228 15.167 13.268 1.00 55.53 238 ALA A N 1
ATOM 1889 C CA . ALA A 1 238 ? 6.527 14.304 14.404 1.00 55.53 238 ALA A CA 1
ATOM 1890 C C . ALA A 1 238 ? 7.726 13.382 14.079 1.00 55.53 238 ALA A C 1
ATOM 1892 O O . ALA A 1 238 ? 7.893 12.946 12.948 1.00 55.53 238 ALA A O 1
ATOM 1893 N N . PRO A 1 239 ? 8.573 13.086 15.078 1.00 50.53 239 PRO A N 1
ATOM 1894 C CA . PRO A 1 239 ? 10.020 13.336 15.080 1.00 50.53 239 PRO A CA 1
ATOM 1895 C C . PRO A 1 239 ? 10.805 12.881 13.829 1.00 50.53 239 PRO A C 1
ATOM 1897 O O . PRO A 1 239 ? 10.554 11.821 13.268 1.00 50.53 239 PRO A O 1
ATOM 1900 N N . ALA A 1 240 ? 11.851 13.662 13.509 1.00 51.19 240 ALA A N 1
ATOM 1901 C CA . ALA A 1 240 ? 12.794 13.671 12.365 1.00 51.19 240 ALA A CA 1
ATOM 1902 C C . ALA A 1 240 ? 13.393 12.340 11.828 1.00 51.19 240 ALA A C 1
ATOM 1904 O O . ALA A 1 240 ? 14.233 12.353 10.924 1.00 51.19 240 ALA A O 1
ATOM 1905 N N . GLN A 1 241 ? 12.991 11.189 12.357 1.00 55.88 241 GLN A N 1
ATOM 1906 C CA . GLN A 1 241 ? 13.486 9.867 11.975 1.00 55.88 241 GLN A CA 1
ATOM 1907 C C . GLN A 1 241 ? 12.894 9.396 10.633 1.00 55.88 241 GLN A C 1
ATOM 1909 O O . GLN A 1 241 ? 13.596 8.754 9.857 1.00 55.88 241 GLN A O 1
ATOM 1914 N N . PHE A 1 242 ? 11.653 9.786 10.309 1.00 51.56 242 PHE A N 1
ATOM 1915 C CA . PHE A 1 242 ? 10.984 9.396 9.057 1.00 51.56 242 PHE A CA 1
ATOM 1916 C C . PHE A 1 242 ? 11.515 10.134 7.819 1.00 51.56 242 PHE A C 1
ATOM 1918 O O . PHE A 1 242 ? 11.735 9.521 6.775 1.00 51.56 242 PHE A O 1
ATOM 1925 N N . LEU A 1 243 ? 11.785 11.438 7.942 1.00 50.72 243 LEU A N 1
ATOM 1926 C CA . LEU A 1 243 ? 12.229 12.277 6.822 1.00 50.72 243 LEU A CA 1
ATOM 1927 C C . LEU A 1 243 ? 13.619 11.878 6.313 1.00 50.72 243 LEU A C 1
ATOM 1929 O O . LEU A 1 243 ? 13.838 11.782 5.108 1.00 50.72 243 LEU A O 1
ATOM 1933 N N . THR A 1 244 ? 14.553 11.582 7.218 1.00 55.81 244 THR A N 1
ATOM 1934 C CA . THR A 1 244 ? 15.954 11.350 6.834 1.00 55.81 244 THR A CA 1
ATOM 1935 C C . THR A 1 244 ? 16.131 10.065 6.016 1.00 55.81 244 THR A C 1
ATOM 1937 O O . THR A 1 244 ? 16.812 10.076 4.993 1.00 55.81 244 THR A O 1
ATOM 1940 N N . ALA A 1 245 ? 15.484 8.965 6.417 1.00 56.00 245 ALA A N 1
ATOM 1941 C CA . ALA A 1 245 ? 15.604 7.685 5.717 1.00 56.00 245 ALA A CA 1
ATOM 1942 C C . ALA A 1 245 ? 14.895 7.692 4.354 1.00 56.00 245 ALA A C 1
ATOM 1944 O O . ALA A 1 245 ? 15.395 7.127 3.380 1.00 56.00 245 ALA A O 1
ATOM 1945 N N . HIS A 1 246 ? 13.741 8.353 4.261 1.00 51.69 246 HIS A N 1
ATOM 1946 C CA . HIS A 1 246 ? 12.921 8.297 3.058 1.00 51.69 246 HIS A CA 1
ATOM 1947 C C . HIS A 1 246 ? 13.386 9.273 1.964 1.00 51.69 246 HIS A C 1
ATOM 1949 O O . HIS A 1 246 ? 13.419 8.905 0.786 1.00 51.69 246 HIS A O 1
ATOM 1955 N N . VAL A 1 247 ? 13.845 10.475 2.344 1.00 58.22 247 VAL A N 1
ATOM 1956 C CA . VAL A 1 247 ? 14.495 11.417 1.412 1.00 58.22 247 VAL A CA 1
ATOM 1957 C C . VAL A 1 247 ? 15.789 10.816 0.863 1.00 58.22 247 VAL A C 1
ATOM 1959 O O . VAL A 1 247 ? 16.029 10.886 -0.342 1.00 58.22 247 VAL A O 1
ATOM 1962 N N . ALA A 1 248 ? 16.588 10.154 1.708 1.00 61.50 248 ALA A N 1
ATOM 1963 C CA . ALA A 1 248 ? 17.804 9.475 1.266 1.00 61.50 248 ALA A CA 1
ATOM 1964 C C . ALA A 1 248 ? 17.507 8.357 0.249 1.00 61.50 248 ALA A C 1
ATOM 1966 O O . ALA A 1 248 ? 18.153 8.303 -0.797 1.00 61.50 248 ALA A O 1
ATOM 1967 N N . ARG A 1 249 ? 16.491 7.515 0.497 1.00 57.62 249 ARG A N 1
ATOM 1968 C CA . ARG A 1 249 ? 16.077 6.455 -0.445 1.00 57.62 249 ARG A CA 1
ATOM 1969 C C . ARG A 1 249 ? 15.547 7.005 -1.766 1.00 57.62 249 ARG A C 1
ATOM 1971 O O . ARG A 1 249 ? 15.924 6.506 -2.823 1.00 57.62 249 ARG A O 1
ATOM 1978 N N . SER A 1 250 ? 14.722 8.048 -1.722 1.00 60.12 250 SER A N 1
ATOM 1979 C CA . SER A 1 250 ? 14.176 8.680 -2.931 1.00 60.12 250 SER A CA 1
ATOM 1980 C C . SER A 1 250 ? 15.279 9.325 -3.775 1.00 60.12 250 SER A C 1
ATOM 1982 O O . SER A 1 250 ? 15.324 9.139 -4.991 1.00 60.12 250 SER A O 1
ATOM 1984 N N . ALA A 1 251 ? 16.224 10.019 -3.132 1.00 65.88 251 ALA A N 1
ATOM 1985 C CA . ALA A 1 251 ? 17.396 10.575 -3.801 1.00 65.88 251 ALA A CA 1
ATOM 1986 C C . ALA A 1 251 ? 18.275 9.475 -4.418 1.00 65.88 251 ALA A C 1
ATOM 1988 O O . ALA A 1 251 ? 18.709 9.610 -5.562 1.00 65.88 251 ALA A O 1
ATOM 1989 N N . LEU A 1 252 ? 18.492 8.365 -3.705 1.00 65.38 252 LEU A N 1
ATOM 1990 C CA . LEU A 1 252 ? 19.264 7.228 -4.204 1.00 65.38 252 LEU A CA 1
ATOM 1991 C C . LEU A 1 252 ? 18.600 6.570 -5.423 1.00 65.38 252 LEU A C 1
ATOM 1993 O O . LEU A 1 252 ? 19.279 6.310 -6.414 1.00 65.38 252 LEU A O 1
ATOM 1997 N N . HIS A 1 253 ? 17.280 6.360 -5.395 1.00 58.66 253 HIS A N 1
ATOM 1998 C CA . HIS A 1 253 ? 16.535 5.844 -6.548 1.00 58.66 253 HIS A CA 1
ATOM 1999 C C . HIS A 1 253 ? 16.663 6.755 -7.769 1.00 58.66 253 HIS A C 1
ATOM 2001 O O . HIS A 1 253 ? 16.898 6.271 -8.877 1.00 58.66 253 HIS A O 1
ATOM 2007 N N . LEU A 1 254 ? 16.560 8.071 -7.572 1.00 63.75 254 LEU A N 1
ATOM 2008 C CA . LEU A 1 254 ? 16.674 9.046 -8.652 1.00 63.75 254 LEU A CA 1
ATOM 2009 C C . LEU A 1 254 ? 18.091 9.052 -9.247 1.00 63.75 254 LEU A C 1
ATOM 2011 O O . LEU A 1 254 ? 18.250 9.055 -10.466 1.00 63.75 254 LEU A O 1
ATOM 2015 N N . ILE A 1 255 ? 19.123 8.952 -8.404 1.00 68.56 255 ILE A N 1
ATOM 2016 C CA . ILE A 1 255 ? 20.520 8.807 -8.839 1.00 68.56 255 ILE A CA 1
ATOM 2017 C C . ILE A 1 255 ? 20.724 7.504 -9.619 1.00 68.56 255 ILE A C 1
ATOM 2019 O O . ILE A 1 255 ? 21.328 7.533 -10.690 1.00 68.56 255 ILE A O 1
ATOM 2023 N N . ASN A 1 256 ? 20.206 6.376 -9.127 1.00 59.66 256 ASN A N 1
ATOM 2024 C CA . ASN A 1 256 ? 20.348 5.075 -9.786 1.00 59.66 256 ASN A CA 1
ATOM 2025 C C . ASN A 1 256 ? 19.622 5.036 -11.138 1.00 59.66 256 ASN A C 1
ATOM 2027 O O . ASN A 1 256 ? 20.176 4.540 -12.117 1.00 59.66 256 ASN A O 1
ATOM 2031 N N . SER A 1 257 ? 18.424 5.619 -11.223 1.00 59.62 257 SER A N 1
ATOM 2032 C CA . SER A 1 257 ? 17.676 5.752 -12.479 1.00 59.62 257 SER A CA 1
ATOM 2033 C C . SER A 1 257 ? 18.418 6.626 -13.498 1.00 59.62 257 SER A C 1
ATOM 2035 O O . SER A 1 257 ? 18.537 6.258 -14.672 1.00 59.62 257 SER A O 1
ATOM 2037 N N . LEU A 1 258 ? 18.997 7.746 -13.052 1.00 65.69 258 LEU A N 1
ATOM 2038 C CA . LEU A 1 258 ? 19.825 8.603 -13.903 1.00 65.69 258 LEU A CA 1
ATOM 2039 C C . LEU A 1 258 ? 21.100 7.886 -14.365 1.00 65.69 258 LEU A C 1
ATOM 2041 O O . LEU A 1 258 ? 21.447 7.957 -15.543 1.00 65.69 258 LEU A O 1
ATOM 2045 N N . ALA A 1 259 ? 21.777 7.158 -13.475 1.00 63.09 259 ALA A N 1
ATOM 2046 C CA . ALA A 1 259 ? 22.977 6.398 -13.809 1.00 63.09 259 ALA A CA 1
ATOM 2047 C C . ALA A 1 259 ? 22.687 5.294 -14.839 1.00 63.09 259 ALA A C 1
ATOM 2049 O O . ALA A 1 259 ? 23.427 5.165 -15.813 1.00 63.09 259 ALA A O 1
ATOM 2050 N N . ALA A 1 260 ? 21.586 4.553 -14.677 1.00 59.41 260 ALA A N 1
ATOM 2051 C CA . ALA A 1 260 ? 21.151 3.546 -15.643 1.00 59.41 260 ALA A CA 1
ATOM 2052 C C . ALA A 1 260 ? 20.874 4.161 -17.026 1.00 59.41 260 ALA A C 1
ATOM 2054 O O . ALA A 1 260 ? 21.315 3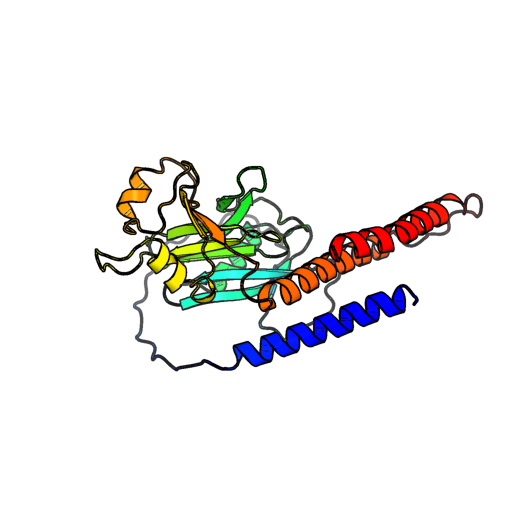.621 -18.039 1.00 59.41 260 ALA A O 1
ATOM 2055 N N . THR A 1 261 ? 20.231 5.333 -17.068 1.00 63.38 261 THR A N 1
ATOM 2056 C CA . THR A 1 261 ? 19.959 6.064 -18.320 1.00 63.38 261 THR A CA 1
ATOM 2057 C C . THR A 1 261 ? 21.249 6.487 -19.028 1.00 63.38 261 THR A C 1
ATOM 2059 O O . THR A 1 261 ? 21.360 6.353 -20.243 1.00 63.38 261 THR A O 1
ATOM 2062 N N . VAL A 1 262 ? 22.252 6.958 -18.278 1.00 63.03 262 VAL A N 1
ATOM 2063 C CA . VAL A 1 262 ? 23.549 7.373 -18.839 1.00 63.03 262 VAL A CA 1
ATOM 2064 C C . VAL A 1 262 ? 24.362 6.174 -19.343 1.00 63.03 262 VAL A C 1
ATOM 2066 O O . VAL A 1 262 ? 25.040 6.290 -20.360 1.00 63.03 262 VAL A O 1
ATOM 2069 N N . ILE A 1 263 ? 24.286 5.020 -18.672 1.00 56.50 263 ILE A N 1
ATOM 2070 C CA . ILE A 1 263 ? 24.997 3.789 -19.069 1.00 56.50 263 ILE A CA 1
ATOM 2071 C C . ILE A 1 263 ? 24.347 3.125 -20.295 1.00 56.50 263 ILE A C 1
ATOM 2073 O O . ILE A 1 263 ? 25.051 2.546 -21.119 1.00 56.50 263 ILE A O 1
ATOM 2077 N N . MET A 1 264 ? 23.025 3.238 -20.442 1.00 51.19 264 MET A N 1
ATOM 2078 C CA . MET A 1 264 ? 22.263 2.719 -21.587 1.00 51.19 264 MET A CA 1
ATOM 2079 C C . MET A 1 264 ? 22.380 3.585 -22.850 1.00 51.19 264 MET A C 1
ATOM 2081 O O . MET A 1 264 ? 21.832 3.211 -23.888 1.00 51.19 264 MET A O 1
ATOM 2085 N N . LEU A 1 265 ? 23.084 4.726 -22.807 1.00 51.66 265 LEU A N 1
ATOM 2086 C CA . LEU A 1 265 ? 23.426 5.449 -24.030 1.00 51.66 265 LEU A CA 1
ATOM 2087 C C . LEU A 1 265 ? 24.290 4.516 -24.890 1.00 51.66 265 LEU A C 1
ATOM 2089 O O . LEU A 1 265 ? 25.387 4.151 -24.457 1.00 51.66 265 LEU A O 1
ATOM 2093 N N . PRO A 1 266 ? 23.802 4.085 -26.071 1.00 46.75 266 PRO A N 1
ATOM 2094 C CA . PRO A 1 266 ? 24.486 3.091 -26.877 1.00 46.75 266 PRO A CA 1
ATOM 2095 C C . PRO A 1 266 ? 25.905 3.574 -27.123 1.00 46.75 266 PRO A C 1
ATOM 2097 O O . PRO A 1 266 ? 26.116 4.716 -27.547 1.00 46.75 266 PRO A O 1
ATOM 2100 N N . GLY A 1 267 ? 26.860 2.700 -26.790 1.00 51.38 267 GLY A N 1
ATOM 2101 C CA . GLY A 1 267 ? 28.278 2.941 -26.983 1.00 51.38 267 GLY A CA 1
ATOM 2102 C C . GLY A 1 267 ? 28.485 3.595 -28.335 1.00 51.38 267 GLY A C 1
ATOM 2103 O O . GLY A 1 267 ? 27.940 3.143 -29.340 1.00 51.38 267 GLY A O 1
ATOM 2104 N N . SER A 1 268 ? 29.210 4.707 -28.316 1.00 46.22 268 SER A N 1
ATOM 2105 C CA . SER A 1 268 ? 29.615 5.475 -29.479 1.00 46.22 268 SER A CA 1
ATOM 2106 C C . SER A 1 268 ? 30.326 4.569 -30.492 1.00 46.22 268 SER A C 1
ATOM 2108 O O . SER A 1 268 ? 31.555 4.507 -30.523 1.00 46.22 268 SER A O 1
ATOM 2110 N N . GLU A 1 269 ? 29.571 3.847 -31.313 1.00 50.19 269 GLU A N 1
ATOM 2111 C CA . GLU A 1 269 ? 30.073 3.257 -32.541 1.00 50.19 269 GLU A CA 1
ATOM 2112 C C . GLU A 1 269 ? 30.429 4.428 -33.449 1.00 50.19 269 GLU A C 1
ATOM 2114 O O . GLU A 1 269 ? 29.558 5.146 -33.938 1.00 50.19 269 GLU A O 1
ATOM 2119 N N . GLU A 1 270 ? 31.737 4.678 -33.532 1.00 51.22 270 GLU A N 1
ATOM 2120 C CA . GLU A 1 270 ? 32.464 5.490 -34.509 1.00 51.22 270 GLU A CA 1
ATOM 2121 C C . GLU A 1 270 ? 31.593 6.396 -35.394 1.00 51.22 270 GLU A C 1
ATOM 2123 O O . GLU A 1 270 ? 31.508 6.237 -36.614 1.00 51.22 270 GLU A O 1
ATOM 2128 N N . ARG A 1 271 ? 30.970 7.423 -34.801 1.00 48.59 271 ARG A N 1
ATOM 2129 C CA . ARG A 1 271 ? 30.444 8.525 -35.606 1.00 48.59 271 ARG A CA 1
ATOM 2130 C C . ARG A 1 271 ? 31.630 9.295 -36.190 1.00 48.59 271 ARG A C 1
ATOM 2132 O O . ARG A 1 271 ? 32.536 9.673 -35.438 1.00 48.59 271 ARG A O 1
ATOM 2139 N N . PRO A 1 272 ? 31.632 9.567 -37.507 1.00 52.44 272 PRO A N 1
ATOM 2140 C CA . PRO A 1 272 ? 32.690 10.336 -38.139 1.00 52.44 272 PRO A CA 1
ATOM 2141 C C . PRO A 1 272 ? 32.828 11.709 -37.455 1.00 52.44 272 PRO A C 1
ATOM 2143 O O . PRO A 1 272 ? 31.829 12.309 -37.045 1.00 52.44 272 PRO A O 1
ATOM 2146 N N . PRO A 1 273 ? 34.061 12.216 -37.298 1.00 52.66 273 PRO A N 1
ATOM 2147 C CA . PRO A 1 273 ? 34.357 13.388 -36.485 1.00 52.66 273 PRO A CA 1
ATOM 2148 C C . PRO A 1 273 ? 33.861 14.666 -37.173 1.00 52.66 273 PRO A C 1
ATOM 2150 O O . PRO A 1 273 ? 34.635 15.352 -37.834 1.00 52.66 273 PRO A O 1
ATOM 2153 N N . SER A 1 274 ? 32.578 15.014 -37.037 1.00 55.16 274 SER A N 1
ATOM 2154 C CA . SER A 1 274 ? 32.096 16.300 -37.566 1.00 55.16 274 SER A CA 1
ATOM 2155 C C . SER A 1 274 ? 30.999 17.027 -36.784 1.00 55.16 274 SER A C 1
ATOM 2157 O O . SER A 1 274 ? 30.586 18.090 -37.236 1.00 55.16 274 SER A O 1
ATOM 2159 N N . SER A 1 275 ? 30.577 16.590 -35.590 1.00 56.81 275 SER A N 1
ATOM 2160 C CA . SER A 1 275 ? 29.770 17.461 -34.707 1.00 56.81 275 SER A CA 1
ATOM 2161 C C . SER A 1 275 ? 29.824 17.054 -33.226 1.00 56.81 275 SER A C 1
ATOM 2163 O O . SER A 1 275 ? 28.871 16.512 -32.686 1.00 56.81 275 SER A O 1
ATOM 2165 N N . LYS A 1 276 ? 30.941 17.349 -32.549 1.00 54.78 276 LYS A N 1
ATOM 2166 C CA . LYS A 1 276 ? 31.133 17.134 -31.096 1.00 54.78 276 LYS A CA 1
ATOM 2167 C C . LYS A 1 276 ? 30.477 18.188 -30.181 1.00 54.78 276 LYS A C 1
ATOM 2169 O O . LYS A 1 276 ? 30.698 18.158 -28.984 1.00 54.78 276 LYS A O 1
ATOM 2174 N N . LYS A 1 277 ? 29.743 19.172 -30.713 1.00 57.91 277 LYS A N 1
ATOM 2175 C CA . LYS A 1 277 ? 29.303 20.326 -29.901 1.00 57.91 277 LYS A CA 1
ATOM 2176 C C . LYS A 1 277 ? 27.998 20.122 -29.131 1.00 57.91 277 LYS A C 1
ATOM 2178 O O . LYS A 1 277 ? 27.804 20.823 -28.151 1.00 57.91 277 LYS A O 1
ATOM 2183 N N . THR A 1 278 ? 27.127 19.218 -29.565 1.00 54.06 278 THR A N 1
ATOM 2184 C CA . THR A 1 278 ? 25.751 19.158 -29.049 1.00 54.06 278 THR A CA 1
ATOM 2185 C C . THR A 1 278 ? 25.646 18.320 -27.772 1.00 54.06 278 THR A C 1
ATOM 2187 O O . THR A 1 278 ? 25.030 18.759 -26.807 1.00 54.06 278 THR A O 1
ATOM 2190 N N . ASP A 1 279 ? 26.346 17.185 -27.714 1.00 56.09 279 ASP A N 1
ATOM 2191 C CA . ASP A 1 279 ? 26.278 16.258 -26.574 1.00 56.09 279 ASP A CA 1
ATOM 2192 C C . ASP A 1 279 ? 26.941 16.847 -25.308 1.00 56.09 279 ASP A C 1
ATOM 2194 O O . ASP A 1 279 ? 26.436 16.700 -24.195 1.00 56.09 279 ASP A O 1
ATOM 2198 N N . ASP A 1 280 ? 28.030 17.609 -25.475 1.00 60.81 280 ASP A N 1
ATOM 2199 C CA . ASP A 1 280 ? 28.706 18.301 -24.369 1.00 60.81 280 ASP A CA 1
ATOM 2200 C C . ASP A 1 280 ? 27.843 19.431 -23.775 1.00 60.81 280 ASP A C 1
ATOM 2202 O O . ASP A 1 280 ? 27.957 19.746 -22.589 1.00 60.81 280 ASP A O 1
ATOM 2206 N N . GLU A 1 281 ? 26.973 20.050 -24.580 1.00 65.44 281 GLU A N 1
ATOM 2207 C CA . GLU A 1 281 ? 26.110 21.153 -24.146 1.00 65.44 281 GLU A CA 1
ATOM 2208 C C . GLU A 1 281 ? 24.882 20.643 -23.379 1.00 65.44 281 GLU A C 1
ATOM 2210 O O . GLU A 1 281 ? 24.504 21.247 -22.373 1.00 65.44 281 GLU A O 1
ATOM 2215 N N . GLU A 1 282 ? 24.314 19.496 -23.766 1.00 59.22 282 GLU A N 1
ATOM 2216 C CA . GLU A 1 282 ? 23.228 18.836 -23.026 1.00 59.22 282 GLU A CA 1
ATOM 2217 C C . GLU A 1 282 ? 23.707 18.299 -21.671 1.00 59.22 282 GLU A C 1
ATOM 2219 O O . GLU A 1 282 ? 23.088 18.586 -20.641 1.00 59.22 282 GLU A O 1
ATOM 2224 N N . ILE A 1 283 ? 24.869 17.633 -21.634 1.00 60.00 283 ILE A N 1
ATOM 2225 C CA . ILE A 1 283 ? 25.495 17.188 -20.381 1.00 60.00 283 ILE A CA 1
ATOM 2226 C C . ILE A 1 283 ? 25.839 18.402 -19.507 1.00 60.00 283 ILE A C 1
ATOM 2228 O O . ILE A 1 283 ? 25.498 18.428 -18.326 1.00 60.00 283 ILE A O 1
ATOM 2232 N N . ALA A 1 284 ? 26.447 19.457 -20.060 1.00 62.78 284 ALA A N 1
ATOM 2233 C CA . ALA A 1 284 ? 26.768 20.662 -19.292 1.00 62.78 284 ALA A CA 1
ATOM 2234 C C . ALA A 1 284 ? 25.521 21.395 -18.767 1.00 62.78 284 ALA A C 1
ATOM 2236 O O . ALA A 1 284 ? 25.564 21.967 -17.676 1.00 62.78 284 ALA A O 1
ATOM 2237 N N . THR A 1 285 ? 24.418 21.383 -19.516 1.00 64.62 285 THR A N 1
ATOM 2238 C CA . THR A 1 285 ? 23.139 21.971 -19.095 1.00 64.62 285 THR A CA 1
ATOM 2239 C C . THR A 1 285 ? 22.541 21.171 -17.943 1.00 64.62 285 THR A C 1
ATOM 2241 O O . THR A 1 285 ? 22.168 21.753 -16.923 1.00 64.62 285 THR A O 1
ATOM 2244 N N . PHE A 1 286 ? 22.559 19.842 -18.039 1.00 56.56 286 PHE A N 1
ATOM 2245 C CA . PHE A 1 286 ? 22.099 18.951 -16.980 1.00 56.56 286 PHE A CA 1
ATOM 2246 C C . PHE A 1 286 ? 22.927 19.105 -15.692 1.00 56.56 286 PHE A C 1
ATOM 2248 O O . PHE A 1 286 ? 22.380 19.289 -14.602 1.00 56.56 286 PHE A O 1
ATOM 2255 N N . LEU A 1 287 ? 24.258 19.160 -15.810 1.00 56.28 287 LEU A N 1
ATOM 2256 C CA . LEU A 1 287 ? 25.162 19.361 -14.671 1.00 56.28 287 LEU A CA 1
ATOM 2257 C C . LEU A 1 287 ? 25.008 20.732 -13.997 1.00 56.28 287 LEU A C 1
ATOM 2259 O O . LEU A 1 287 ? 25.319 20.872 -12.814 1.00 56.28 287 LEU A O 1
ATOM 2263 N N . ARG A 1 288 ? 24.507 21.745 -14.713 1.00 62.06 288 ARG A N 1
ATOM 2264 C CA . ARG A 1 288 ? 24.183 23.059 -14.133 1.00 62.06 288 ARG A CA 1
ATOM 2265 C C . ARG A 1 288 ? 22.866 23.065 -13.359 1.00 62.06 288 ARG A C 1
ATOM 2267 O O . ARG A 1 288 ? 22.706 23.915 -12.489 1.00 62.06 288 ARG A O 1
ATOM 2274 N N . MET A 1 289 ? 21.950 22.140 -13.645 1.00 52.62 289 MET A N 1
ATOM 2275 C CA . MET A 1 289 ? 20.664 22.032 -12.945 1.00 52.62 289 MET A CA 1
ATOM 2276 C C . MET A 1 289 ? 20.752 21.209 -11.655 1.00 52.62 289 MET A C 1
ATOM 2278 O O . MET A 1 289 ? 19.995 21.467 -10.723 1.00 52.62 289 MET A O 1
ATOM 2282 N N . ALA A 1 290 ? 21.696 20.268 -11.559 1.00 48.84 290 ALA A N 1
ATOM 2283 C CA . ALA A 1 290 ? 21.846 19.395 -10.391 1.00 48.84 290 ALA A CA 1
ATOM 2284 C C . ALA A 1 290 ? 22.009 20.135 -9.037 1.00 48.84 290 ALA A C 1
ATOM 2286 O O . ALA A 1 290 ? 21.357 19.733 -8.075 1.00 48.84 290 ALA A O 1
ATOM 2287 N N . PRO A 1 291 ? 22.785 21.235 -8.920 1.00 45.03 291 PRO A N 1
ATOM 2288 C CA . PRO A 1 291 ? 22.877 21.993 -7.670 1.00 45.03 291 PRO A CA 1
ATOM 2289 C C . PRO A 1 291 ? 21.575 22.713 -7.307 1.00 45.03 291 PRO A C 1
ATOM 2291 O O . PRO A 1 291 ? 21.273 22.850 -6.131 1.00 45.03 291 PRO A O 1
ATOM 2294 N N . VAL A 1 292 ? 20.803 23.155 -8.306 1.00 53.78 292 VAL A N 1
ATOM 2295 C CA . VAL A 1 292 ? 19.513 23.832 -8.095 1.00 53.78 292 VAL A CA 1
ATOM 2296 C C . VAL A 1 292 ? 18.478 22.837 -7.575 1.00 53.78 292 VAL A C 1
ATOM 2298 O O . VAL A 1 292 ? 17.774 23.136 -6.621 1.00 53.78 292 VAL A O 1
ATOM 2301 N N . LEU A 1 293 ? 18.444 21.629 -8.144 1.00 46.97 293 LEU A N 1
ATOM 2302 C CA . LEU A 1 293 ? 17.612 20.529 -7.649 1.00 46.97 293 LEU A CA 1
ATOM 2303 C C . LEU A 1 293 ? 18.003 20.108 -6.225 1.00 46.97 293 LEU A C 1
ATOM 2305 O O . LEU A 1 293 ? 17.128 19.853 -5.407 1.00 46.97 293 LEU A O 1
ATOM 2309 N N . ALA A 1 294 ? 19.300 20.072 -5.908 1.00 45.66 294 ALA A N 1
ATOM 2310 C CA . ALA A 1 294 ? 19.772 19.754 -4.561 1.00 45.66 294 ALA A CA 1
ATOM 2311 C C . ALA A 1 294 ? 19.390 20.827 -3.522 1.00 45.66 294 ALA A C 1
ATOM 2313 O O . ALA A 1 294 ? 19.029 20.474 -2.402 1.00 45.66 294 ALA A O 1
ATOM 2314 N N . ASP A 1 295 ? 19.446 22.111 -3.888 1.00 42.25 295 ASP A N 1
ATOM 2315 C CA . ASP A 1 295 ? 19.047 23.231 -3.020 1.00 42.25 295 ASP A CA 1
ATOM 2316 C C . ASP A 1 295 ? 17.521 23.255 -2.800 1.00 42.25 295 ASP A C 1
ATOM 2318 O O . ASP A 1 295 ? 17.062 23.572 -1.707 1.00 42.25 295 ASP A O 1
ATOM 2322 N N . GLU A 1 296 ? 16.734 22.862 -3.810 1.00 42.78 296 GLU A N 1
ATOM 2323 C CA . GLU A 1 296 ? 15.271 22.737 -3.710 1.00 42.78 296 GLU A CA 1
ATOM 2324 C C . GLU A 1 296 ? 14.854 21.557 -2.816 1.00 42.78 296 GLU A C 1
ATOM 2326 O O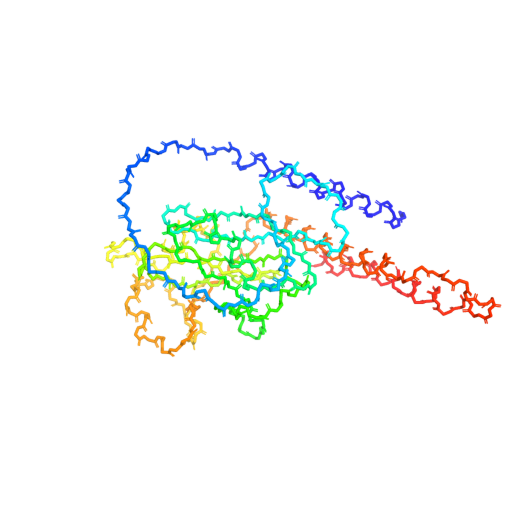 . GLU A 1 296 ? 13.886 21.666 -2.077 1.00 42.78 296 GLU A O 1
ATOM 2331 N N . ILE A 1 297 ? 15.610 20.451 -2.828 1.00 44.44 297 ILE A N 1
ATOM 2332 C CA . ILE A 1 297 ? 15.398 19.296 -1.932 1.00 44.44 297 ILE A CA 1
ATOM 2333 C C . ILE A 1 297 ? 15.779 19.625 -0.475 1.00 44.44 297 ILE A C 1
ATOM 2335 O O . ILE A 1 297 ? 15.279 18.992 0.453 1.00 44.44 297 ILE A O 1
ATOM 2339 N N . GLN A 1 298 ? 16.684 20.586 -0.255 1.00 42.22 298 GLN A N 1
ATOM 2340 C CA . GLN A 1 298 ? 17.104 21.014 1.085 1.00 42.22 298 GLN A CA 1
ATOM 2341 C C . GLN A 1 298 ? 16.170 22.043 1.741 1.00 42.22 298 GLN A C 1
ATOM 2343 O O . GLN A 1 298 ? 16.305 22.273 2.946 1.00 42.22 298 GLN A O 1
ATOM 2348 N N . ARG A 1 299 ? 15.281 22.685 0.976 1.00 44.69 299 ARG A N 1
ATOM 2349 C CA . ARG A 1 299 ? 14.306 23.668 1.475 1.00 44.69 299 ARG A CA 1
ATOM 2350 C C . ARG A 1 299 ? 13.006 23.010 1.908 1.00 44.69 299 ARG A C 1
ATOM 2352 O O . ARG A 1 299 ? 12.438 23.527 2.896 1.00 44.69 299 ARG A O 1
#